Protein AF-A0A498P1X2-F1 (afdb_monomer_lite)

InterPro domains:
  IPR026645 Dermatopontin [PF14704] (210-362)
  IPR026645 Dermatopontin [PTHR15040] (203-363)

Organism: Labeo rohita (NCBI:txid84645)

Sequence (365 aa):
MGQMTKLMNGIDSLKDDERNLNNVEEKLQKNFSELNKEFTCLNAELGVLLSEEERNIEEFVKQTQTWILTAKDKIEAFNIGPKDSVSVVSLQRQKNKYGSVAGRMSNASRRSSSSAAHLKQEAEQAALLARAAALKKKQSIEQEVAKLKAEQEQLEIDTEIGAYFAKLKVFKDYDLLLENESECQSGNADICHKKEQKNPSLVEQHSWHNGYDQPLNFNCAPGQSISSIRSEHHNAFEDRRWELGCKDTFRYGTDCFWSPYVNYFDEMFSFECPPHHVITGMSSHHNDNYEDRRWQFYCCRSKCISGVSGHCNSDCLWTTYVNSFDEYFHWTVPPHSVLVGAESYHDDSTEDRRWKYKYCAQKSC

Radius of gyration: 35.44 Å; chains: 1; bounding box: 54×66×134 Å

Secondary structure (DSSP, 8-state):
-HHHHHHHHHHHHHTT-GGGHHHHHHIIIIIIHHHHHHHHHHHTTT-SS-HHHHHHHHHHHHHHHHHHHHHHHHHHHTT--TT-----------------------------HHHHHHHHHHHHHHHHHHHHHHHHHHHHHHHHHHHHHHHHHHHHHHHHHHHHHHHHHHHHHHHHHHHHHHGGGS----------S-----------SS-TTSPEEEEPPTTEEEEEEEEEEETTTTEEEEEEEEEE--S----EEEPPP---SS--EEEEPPTTEEEEEEEEEEETTTTEEEEEEEEEE-TTBS-SSS---SSEEE---S--TT--EEEEPPTTEEEEEEEEEEETTTTEEEEEEEEEEBPP-

Structure (mmCIF, N/CA/C/O backbone):
data_AF-A0A498P1X2-F1
#
_entry.id   AF-A0A498P1X2-F1
#
loop_
_atom_site.group_PDB
_atom_site.id
_atom_site.type_symbol
_atom_site.label_atom_id
_atom_site.label_alt_id
_atom_site.label_comp_id
_atom_site.label_asym_id
_atom_site.label_entity_id
_atom_site.label_seq_id
_atom_site.pdbx_PDB_ins_code
_atom_site.Cartn_x
_atom_site.Cartn_y
_atom_site.Cartn_z
_atom_site.occupancy
_atom_site.B_iso_or_equiv
_atom_site.auth_seq_id
_atom_site.auth_comp_id
_atom_site.auth_asym_id
_atom_site.auth_atom_id
_atom_site.pdbx_PDB_model_num
ATOM 1 N N . MET A 1 1 ? -27.949 21.446 3.956 1.00 61.53 1 MET A N 1
ATOM 2 C CA . MET A 1 1 ? -27.978 22.492 5.007 1.00 61.53 1 MET A CA 1
ATOM 3 C C . MET A 1 1 ? -29.133 22.417 5.999 1.00 61.53 1 MET A C 1
ATOM 5 O O . MET A 1 1 ? -28.854 22.236 7.173 1.00 61.53 1 MET A O 1
ATOM 9 N N . GLY A 1 2 ? -30.413 22.493 5.608 1.00 75.12 2 GLY A N 1
ATOM 10 C CA . GLY A 1 2 ? -31.517 22.587 6.590 1.00 75.12 2 GLY A CA 1
ATOM 11 C C . GLY A 1 2 ? -31.627 21.444 7.620 1.00 75.12 2 GLY A C 1
ATOM 12 O O . GLY A 1 2 ? -32.116 21.661 8.725 1.00 75.12 2 GLY A O 1
ATOM 13 N N . GLN A 1 3 ? -31.164 20.234 7.292 1.00 74.62 3 GLN A N 1
ATOM 14 C CA . GLN A 1 3 ? -31.063 19.118 8.246 1.00 74.62 3 GLN A CA 1
ATOM 15 C C . GLN A 1 3 ? -29.845 19.249 9.177 1.00 74.62 3 GLN A C 1
ATOM 17 O O . GLN A 1 3 ? -29.961 18.962 10.365 1.00 74.62 3 GLN A O 1
ATOM 22 N N . MET A 1 4 ? -28.719 19.755 8.660 1.00 76.69 4 MET A N 1
ATOM 23 C CA . MET A 1 4 ? -27.484 19.976 9.418 1.00 76.69 4 MET A CA 1
ATOM 24 C C . MET A 1 4 ? -27.698 20.999 10.531 1.00 76.69 4 MET A C 1
ATOM 26 O O . MET A 1 4 ? -27.474 20.707 11.700 1.00 76.69 4 MET A O 1
ATOM 30 N N . THR A 1 5 ? -28.265 22.158 10.194 1.00 80.75 5 THR A N 1
ATOM 31 C CA . THR A 1 5 ? -28.570 23.219 11.164 1.00 80.75 5 THR A CA 1
ATOM 32 C C . THR A 1 5 ? -29.543 22.750 12.252 1.00 80.75 5 THR A C 1
ATOM 34 O O . THR A 1 5 ? -29.404 23.120 13.414 1.00 80.75 5 THR A O 1
ATOM 37 N N . LYS A 1 6 ? -30.511 21.884 11.916 1.00 82.94 6 LYS A N 1
ATOM 38 C CA . LYS A 1 6 ? -31.424 21.288 12.909 1.00 82.94 6 LYS A CA 1
ATOM 39 C C . LYS A 1 6 ? -30.694 20.373 13.893 1.00 82.94 6 LYS A C 1
ATOM 41 O O . LYS A 1 6 ? -31.032 20.381 15.074 1.00 82.94 6 LYS A O 1
ATOM 46 N N . LEU A 1 7 ? -29.715 19.597 13.424 1.00 83.19 7 LEU A N 1
ATOM 47 C CA . LEU A 1 7 ? -28.891 18.756 14.293 1.00 83.19 7 LEU A CA 1
ATOM 48 C C . LEU A 1 7 ? -27.949 19.590 15.166 1.00 83.19 7 LEU A C 1
ATOM 50 O O . LEU A 1 7 ? -27.855 19.288 16.351 1.00 83.19 7 LEU A O 1
ATOM 54 N N . MET A 1 8 ? -27.333 20.649 14.626 1.00 83.31 8 MET A N 1
ATOM 55 C CA . MET A 1 8 ? -26.498 21.582 15.403 1.00 83.31 8 MET A CA 1
ATOM 56 C C . MET A 1 8 ? -27.285 22.171 16.574 1.00 83.31 8 MET A C 1
ATOM 58 O O . MET A 1 8 ? -26.895 22.001 17.723 1.00 83.31 8 MET A O 1
ATOM 62 N N . ASN A 1 9 ? -28.461 22.742 16.293 1.00 85.44 9 ASN A N 1
ATOM 63 C CA . ASN A 1 9 ? -29.325 23.329 17.320 1.00 85.44 9 ASN A CA 1
ATOM 64 C C . ASN A 1 9 ? -29.793 22.288 18.353 1.00 85.44 9 ASN A C 1
ATOM 66 O O . ASN A 1 9 ? -29.916 22.588 19.538 1.00 85.44 9 ASN A O 1
ATOM 70 N N . GLY A 1 10 ? -30.055 21.053 17.911 1.00 85.12 10 GLY A N 1
ATOM 71 C CA . GLY A 1 10 ? -30.421 19.954 18.803 1.00 85.12 10 GLY A CA 1
ATOM 72 C C . GLY A 1 10 ? -29.273 19.531 19.723 1.00 85.12 10 GLY A C 1
ATOM 73 O O . GLY A 1 10 ? -29.505 19.278 20.902 1.00 85.12 10 GLY A O 1
ATOM 74 N N . ILE A 1 11 ? -28.043 19.480 19.211 1.00 86.25 11 ILE A N 1
ATOM 75 C CA . ILE A 1 11 ? -26.840 19.184 20.000 1.00 86.25 11 ILE A CA 1
ATOM 76 C C . ILE A 1 11 ? -26.542 20.328 20.978 1.00 86.25 11 ILE A C 1
ATOM 78 O O . ILE A 1 11 ? -26.276 20.054 22.146 1.00 86.25 11 ILE A O 1
ATOM 82 N N . ASP A 1 12 ? -26.666 21.587 20.552 1.00 86.56 12 ASP A N 1
ATOM 83 C CA . ASP A 1 12 ? -26.483 22.747 21.432 1.00 86.56 12 ASP A CA 1
ATOM 84 C C . ASP A 1 12 ? -27.465 22.759 22.600 1.00 86.56 12 ASP A C 1
ATOM 86 O O . ASP A 1 12 ? -27.040 22.941 23.735 1.00 86.56 12 ASP A O 1
ATOM 90 N N . SER A 1 13 ? -28.740 22.432 22.370 1.00 88.12 13 SER A N 1
ATOM 91 C CA . SER A 1 13 ? -29.722 22.333 23.462 1.00 88.12 13 SER A CA 1
ATOM 92 C C . SER A 1 13 ? -29.418 21.231 24.490 1.00 88.12 13 SER A C 1
ATOM 94 O O . SER A 1 13 ? -29.899 21.280 25.618 1.00 88.12 13 SER A O 1
ATOM 96 N N . LEU A 1 14 ? -28.632 20.215 24.117 1.00 87.25 14 LEU A N 1
ATOM 97 C CA . LEU A 1 14 ? -28.250 19.120 25.013 1.00 87.25 14 LEU A CA 1
ATOM 98 C C . LEU A 1 14 ? -26.988 19.437 25.826 1.00 87.25 14 LEU A C 1
ATOM 100 O O . LEU A 1 14 ? -26.783 18.811 26.866 1.00 87.25 14 LEU A O 1
ATOM 104 N N . LYS A 1 15 ? -26.172 20.403 25.381 1.00 85.50 15 LYS A N 1
ATOM 105 C CA . LYS A 1 15 ? -24.930 20.838 26.049 1.00 85.50 15 LYS A CA 1
ATOM 106 C C . LYS A 1 15 ? -25.176 21.655 27.324 1.00 85.50 15 LYS A C 1
ATOM 108 O O . LYS A 1 15 ? -24.234 21.885 28.081 1.00 85.50 15 LYS A O 1
ATOM 113 N N . ASP A 1 16 ? -26.425 22.032 27.594 1.00 84.19 16 ASP A N 1
ATOM 114 C CA . ASP A 1 16 ? -26.832 22.722 28.824 1.00 84.19 16 ASP A CA 1
ATOM 115 C C . ASP A 1 16 ? -26.787 21.814 30.074 1.00 84.19 16 ASP A C 1
ATOM 117 O O . ASP A 1 16 ? -26.767 22.317 31.198 1.00 84.19 16 ASP A O 1
ATOM 121 N N . ASP A 1 17 ? -26.749 20.483 29.908 1.00 81.12 17 ASP A N 1
ATOM 122 C CA . ASP A 1 17 ? -26.686 19.511 31.012 1.00 81.12 17 ASP A CA 1
ATOM 123 C C . ASP A 1 17 ? -25.621 18.433 30.751 1.00 81.12 17 ASP A C 1
ATOM 125 O O . ASP A 1 17 ? -25.717 17.635 29.816 1.00 81.12 17 ASP A O 1
ATOM 129 N N . GLU A 1 18 ? -24.622 18.370 31.632 1.00 80.75 18 GLU A N 1
ATOM 130 C CA . GLU A 1 18 ? -23.486 17.442 31.555 1.00 80.75 18 GLU A CA 1
ATOM 131 C C . GLU A 1 18 ? -23.915 15.961 31.613 1.00 80.75 18 GLU A C 1
ATOM 133 O O . GLU A 1 18 ? -23.210 15.087 31.113 1.00 80.75 18 GLU A O 1
ATOM 138 N N . ARG A 1 19 ? -25.112 15.648 32.130 1.00 79.88 19 ARG A N 1
ATOM 139 C CA . ARG A 1 19 ? -25.655 14.275 32.149 1.00 79.88 19 ARG A CA 1
ATOM 140 C C . ARG A 1 19 ? -26.055 13.761 30.767 1.00 79.88 19 ARG A C 1
ATOM 142 O O . ARG A 1 19 ? -26.202 12.554 30.585 1.00 79.88 19 ARG A O 1
ATOM 149 N N . ASN A 1 20 ? -26.204 14.650 29.786 1.00 84.56 20 ASN A N 1
ATOM 150 C CA . ASN A 1 20 ? -26.492 14.283 28.402 1.00 84.56 20 ASN A CA 1
ATOM 151 C C . ASN A 1 20 ? -25.235 13.932 27.597 1.00 84.56 20 ASN A C 1
ATOM 153 O O . ASN A 1 20 ? -25.350 13.716 26.392 1.00 84.56 20 ASN A O 1
ATOM 157 N N . LEU A 1 21 ? -24.060 13.840 28.234 1.00 80.88 21 LEU A N 1
ATOM 158 C CA . LEU A 1 21 ? -22.776 13.567 27.585 1.00 80.88 21 LEU A CA 1
ATOM 159 C C . LEU A 1 21 ? -22.847 12.427 26.559 1.00 80.88 21 LEU A C 1
ATOM 161 O O . LEU A 1 21 ? -22.477 12.628 25.408 1.00 80.88 21 LEU A O 1
ATOM 165 N N . ASN A 1 22 ? -23.400 11.272 26.940 1.00 79.38 22 ASN A N 1
ATOM 166 C CA . ASN A 1 22 ? -23.505 10.114 26.045 1.00 79.38 22 ASN A CA 1
ATOM 167 C C . ASN A 1 22 ? -24.408 10.395 24.832 1.00 79.38 22 ASN A C 1
ATOM 169 O O . ASN A 1 22 ? -24.091 9.990 23.719 1.00 79.38 22 ASN A O 1
ATOM 173 N N . ASN A 1 23 ? -25.504 11.135 25.027 1.00 82.25 23 ASN A N 1
ATOM 174 C CA . ASN A 1 23 ? -26.431 11.502 23.952 1.00 82.25 23 ASN A CA 1
ATOM 175 C C . ASN A 1 23 ? -25.818 12.541 23.002 1.00 82.25 23 ASN A C 1
ATOM 177 O O . ASN A 1 23 ? -26.075 12.503 21.798 1.00 82.25 23 ASN A O 1
ATOM 181 N N . VAL A 1 24 ? -25.031 13.481 23.535 1.00 84.44 24 VAL A N 1
ATOM 182 C CA . VAL A 1 24 ? -24.288 14.479 22.752 1.00 84.44 24 VAL A CA 1
ATOM 183 C C . VAL A 1 24 ? -23.180 13.798 21.951 1.00 84.44 24 VAL A C 1
ATOM 185 O O . VAL A 1 24 ? -23.063 14.044 20.752 1.00 84.44 24 VAL A O 1
ATOM 188 N N . GLU A 1 25 ? -22.416 12.906 22.584 1.00 79.12 25 GLU A N 1
ATOM 189 C CA . GLU A 1 25 ? -21.339 12.144 21.950 1.00 79.12 25 GLU A CA 1
ATOM 190 C C . GLU A 1 25 ? -21.884 11.242 20.834 1.00 79.12 25 GLU A C 1
ATOM 192 O O . GLU A 1 25 ? -21.386 11.304 19.712 1.00 79.12 25 GLU A O 1
ATOM 197 N N . GLU A 1 26 ? -22.976 10.510 21.075 1.00 82.81 26 GLU A N 1
ATOM 198 C CA . GLU A 1 26 ? -23.623 9.679 20.054 1.00 82.81 26 GLU A CA 1
ATOM 199 C C . GLU A 1 26 ? -24.163 10.516 18.882 1.00 82.81 26 GLU A C 1
ATOM 201 O O . GLU A 1 26 ? -23.898 10.208 17.716 1.00 82.81 26 GLU A O 1
ATOM 206 N N . LYS A 1 27 ? -24.894 11.606 19.157 1.00 83.69 27 LYS A N 1
ATOM 207 C CA . LYS A 1 27 ? -25.465 12.460 18.100 1.00 83.69 27 LYS A CA 1
ATOM 208 C C . LYS A 1 27 ? -24.391 13.162 17.272 1.00 83.69 27 LYS A C 1
ATOM 210 O O . LYS A 1 27 ? -24.590 13.318 16.066 1.00 83.69 27 LYS A O 1
ATOM 215 N N . LEU A 1 28 ? -23.279 13.567 17.887 1.00 82.00 28 LEU A N 1
ATOM 216 C CA . LEU A 1 28 ? -22.153 14.191 17.193 1.00 82.00 28 LEU A CA 1
ATOM 217 C C . LEU A 1 28 ? -21.355 13.165 16.371 1.00 82.00 28 LEU A C 1
ATOM 219 O O . LEU A 1 28 ? -21.066 13.400 15.198 1.00 82.00 28 LEU A O 1
ATOM 223 N N . GLN A 1 29 ? -21.009 12.018 16.961 1.00 76.50 29 GLN A N 1
ATOM 224 C CA . GLN A 1 29 ? -20.151 11.019 16.314 1.00 76.50 29 GLN A CA 1
ATOM 225 C C . GLN A 1 29 ? -20.864 10.234 15.218 1.00 76.50 29 GLN A C 1
ATOM 227 O O . GLN A 1 29 ? -20.225 9.849 14.241 1.00 76.50 29 GLN A O 1
ATOM 232 N N . LYS A 1 30 ? -22.168 9.992 15.369 1.00 74.69 30 LYS A N 1
ATOM 233 C CA . LYS A 1 30 ? -22.943 9.179 14.433 1.00 74.69 30 LYS A CA 1
ATOM 234 C C . LYS A 1 30 ? -23.725 10.062 13.469 1.00 74.69 30 LYS A C 1
ATOM 236 O O . LYS A 1 30 ? -23.303 10.254 12.335 1.00 74.69 30 LYS A O 1
ATOM 241 N N . ASN A 1 31 ? -24.804 10.682 13.943 1.00 75.88 31 ASN A N 1
ATOM 242 C CA . ASN A 1 31 ? -25.765 11.363 13.071 1.00 75.88 31 ASN A CA 1
ATOM 243 C C . ASN A 1 31 ? -25.176 12.609 12.395 1.00 75.88 31 ASN A C 1
ATOM 245 O O . ASN A 1 31 ? -25.408 12.841 11.212 1.00 75.88 31 ASN A O 1
ATOM 249 N N . PHE A 1 32 ? -24.433 13.426 13.144 1.00 79.69 32 PHE A N 1
ATOM 250 C CA . PHE A 1 32 ? -23.835 14.648 12.611 1.00 79.69 32 PHE A CA 1
ATOM 251 C C . PHE A 1 32 ? -22.659 14.341 11.675 1.00 79.69 32 PHE A C 1
ATOM 253 O O . PHE A 1 32 ? -22.583 14.903 10.588 1.00 79.69 32 PHE A O 1
ATOM 260 N N . SER A 1 33 ? -21.777 13.412 12.060 1.00 73.81 33 SER A N 1
ATOM 261 C CA . SER A 1 33 ? -20.652 12.951 11.231 1.00 73.81 33 SER A CA 1
ATOM 262 C C . SER A 1 33 ? -21.113 12.364 9.895 1.00 73.81 33 SER A C 1
ATOM 264 O O . SER A 1 33 ? -20.557 12.698 8.852 1.00 73.81 33 SER A O 1
ATOM 266 N N . GLU A 1 34 ? -22.150 11.525 9.908 1.00 72.88 34 GLU A N 1
ATOM 267 C CA . GLU A 1 34 ? -22.724 10.909 8.708 1.00 72.88 34 GLU A CA 1
ATOM 268 C C . GLU A 1 34 ? -23.341 11.962 7.780 1.00 72.88 34 GLU A C 1
ATOM 270 O O . GLU A 1 34 ? -22.959 12.056 6.614 1.00 72.88 34 GLU A O 1
ATOM 275 N N . LEU A 1 35 ? -24.172 12.857 8.322 1.00 73.56 35 LEU A N 1
ATOM 276 C CA . LEU A 1 35 ? -24.774 13.935 7.537 1.00 73.56 35 LEU A CA 1
ATOM 277 C C . LEU A 1 35 ? -23.730 14.942 7.017 1.00 73.56 35 LEU A C 1
ATOM 279 O O . LEU A 1 35 ? -23.918 15.544 5.961 1.00 73.56 35 LEU A O 1
ATOM 283 N N . ASN A 1 36 ? -22.623 15.148 7.740 1.00 71.94 36 ASN A N 1
ATOM 284 C CA . ASN A 1 36 ? -21.568 16.078 7.328 1.00 71.94 36 ASN A CA 1
ATOM 285 C C . ASN A 1 36 ? -20.714 15.483 6.213 1.00 71.94 36 ASN A C 1
ATOM 287 O O . ASN A 1 36 ? -20.335 16.189 5.280 1.00 71.94 36 ASN A O 1
ATOM 291 N N . LYS A 1 37 ? -20.483 14.168 6.259 1.00 69.81 37 LYS A N 1
ATOM 292 C CA . LYS A 1 37 ? -19.880 13.423 5.152 1.00 69.81 37 LYS A CA 1
ATOM 293 C C . LYS A 1 37 ? -20.768 13.483 3.917 1.00 69.81 37 LYS A C 1
ATOM 295 O O . LYS A 1 37 ? -20.261 13.774 2.845 1.00 69.81 37 LYS A O 1
ATOM 300 N N . GLU A 1 38 ? -22.079 13.292 4.051 1.00 70.50 38 GLU A N 1
ATOM 301 C CA . GLU A 1 38 ? -23.010 13.438 2.923 1.00 70.50 38 GLU A CA 1
ATOM 302 C C . GLU A 1 38 ? -23.000 14.859 2.340 1.00 70.50 38 GLU A C 1
ATOM 304 O O . GLU A 1 38 ? -22.941 15.032 1.124 1.00 70.50 38 GLU A O 1
ATOM 309 N N . PHE A 1 39 ? -23.009 15.884 3.197 1.00 70.25 39 PHE A N 1
ATOM 310 C CA . PHE A 1 39 ? -22.996 17.285 2.774 1.00 70.25 39 PHE A CA 1
ATOM 311 C C . PHE A 1 39 ? -21.701 17.672 2.047 1.00 70.25 39 PHE A C 1
ATOM 313 O O . PHE A 1 39 ? -21.756 18.227 0.952 1.00 70.25 39 PHE A O 1
ATOM 320 N N . THR A 1 40 ? -20.541 17.335 2.612 1.00 62.84 40 THR A N 1
ATOM 321 C CA . THR A 1 40 ? -19.230 17.568 1.975 1.00 62.84 40 THR A CA 1
ATOM 322 C C . THR A 1 40 ? -19.076 16.758 0.681 1.00 62.84 40 THR A C 1
ATOM 324 O O . THR A 1 40 ? -18.583 17.286 -0.314 1.00 62.84 40 THR A O 1
ATOM 327 N N . CYS A 1 41 ? -19.591 15.522 0.642 1.00 60.28 41 CYS A N 1
ATOM 328 C CA . CYS A 1 41 ? -19.610 14.662 -0.549 1.00 60.28 41 CYS A CA 1
ATOM 329 C C . CYS A 1 41 ? -20.463 15.264 -1.687 1.00 60.28 41 CYS A C 1
ATOM 331 O O . CYS A 1 41 ? -20.052 15.218 -2.844 1.00 60.28 41 CYS A O 1
ATOM 333 N N . LEU A 1 42 ? -21.616 15.874 -1.380 1.00 61.28 42 LEU A N 1
ATOM 334 C CA . LEU A 1 42 ? -22.475 16.547 -2.369 1.00 61.28 42 LEU A CA 1
ATOM 335 C C . LEU A 1 42 ? -21.896 17.882 -2.862 1.00 61.28 42 LEU A C 1
ATOM 337 O O . LEU A 1 42 ? -22.053 18.234 -4.029 1.00 61.28 42 LEU A O 1
ATOM 341 N N . ASN A 1 43 ? -21.220 18.632 -1.993 1.00 60.06 43 ASN A N 1
ATOM 342 C CA . ASN A 1 43 ? -20.695 19.954 -2.343 1.00 60.06 43 ASN A CA 1
ATOM 343 C C . ASN A 1 43 ? -19.352 19.918 -3.076 1.00 60.06 43 ASN A C 1
ATOM 345 O O . ASN A 1 43 ? -19.018 20.886 -3.763 1.00 60.06 43 ASN A O 1
ATOM 349 N N . ALA A 1 44 ? -18.615 18.806 -2.991 1.00 61.59 44 ALA A N 1
ATOM 350 C CA . ALA A 1 44 ? -17.384 18.584 -3.749 1.00 61.59 44 ALA A CA 1
ATOM 351 C C . ALA A 1 44 ? -17.585 18.710 -5.278 1.00 61.59 44 ALA A C 1
ATOM 353 O O . ALA A 1 44 ? -16.632 18.968 -6.008 1.00 61.59 44 ALA A O 1
ATOM 354 N N . GLU A 1 45 ? -18.827 18.592 -5.763 1.00 52.62 45 GLU A N 1
ATOM 355 C CA . GLU A 1 45 ? -19.205 18.743 -7.174 1.00 52.62 45 GLU A CA 1
ATOM 356 C C . GLU A 1 45 ? -19.420 20.217 -7.606 1.00 52.62 45 GLU A C 1
ATOM 358 O O . GLU A 1 45 ? -19.438 20.508 -8.801 1.00 52.62 45 GLU A O 1
ATOM 363 N N . LEU A 1 46 ? -19.543 21.170 -6.665 1.00 58.78 46 LEU A N 1
ATOM 364 C CA . LEU A 1 46 ? -19.875 22.586 -6.936 1.00 58.78 46 LEU A CA 1
ATOM 365 C C . LEU A 1 46 ? -18.696 23.573 -6.820 1.00 58.78 46 LEU A C 1
ATOM 367 O O . LEU A 1 46 ? -18.847 24.737 -7.190 1.00 58.78 46 LEU A O 1
ATOM 371 N N . GLY A 1 47 ? -17.532 23.124 -6.345 1.00 52.09 47 GLY A N 1
ATOM 372 C CA . GLY A 1 47 ? -16.200 23.718 -6.545 1.00 52.09 47 GLY A CA 1
ATOM 373 C C . GLY A 1 47 ? -15.890 25.161 -6.098 1.00 52.09 47 GLY A C 1
ATOM 374 O O . GLY A 1 47 ? -14.710 25.467 -5.973 1.00 52.09 47 GLY A O 1
ATOM 375 N N . VAL A 1 48 ? -16.848 26.077 -5.887 1.00 49.31 48 VAL A N 1
ATOM 376 C CA . VAL A 1 48 ? -16.519 27.519 -5.737 1.00 49.31 48 VAL A CA 1
ATOM 377 C C . VAL A 1 48 ? -17.356 28.294 -4.701 1.00 49.31 48 VAL A C 1
ATOM 379 O O . VAL A 1 48 ? -16.961 29.395 -4.335 1.00 49.31 48 VAL A O 1
ATOM 382 N N . LEU A 1 49 ? -18.467 27.779 -4.158 1.00 48.41 49 LEU A N 1
ATOM 383 C CA . LEU A 1 49 ? -19.409 28.636 -3.400 1.00 48.41 49 LEU A CA 1
ATOM 384 C C . LEU A 1 49 ? -19.566 28.394 -1.885 1.00 48.41 49 LEU A C 1
ATOM 386 O O . LEU A 1 49 ? -20.435 29.027 -1.297 1.00 48.41 49 LEU A O 1
ATOM 390 N N . LEU A 1 50 ? -18.767 27.548 -1.218 1.00 51.03 50 LEU A N 1
ATOM 391 C CA . LEU A 1 50 ? -19.093 27.123 0.165 1.00 51.03 50 LEU A CA 1
ATOM 392 C C . LEU A 1 50 ? -17.972 27.213 1.220 1.00 51.03 50 LEU A C 1
ATOM 394 O O . LEU A 1 50 ? -18.060 26.577 2.266 1.00 51.03 50 LEU A O 1
ATOM 398 N N . SER A 1 51 ? -16.964 28.072 1.034 1.00 59.72 51 SER A N 1
ATOM 399 C CA . SER A 1 51 ? -15.857 28.203 2.004 1.00 59.72 51 SER A CA 1
ATOM 400 C C . SER A 1 51 ? -16.239 28.816 3.362 1.00 59.72 51 SER A C 1
ATOM 402 O O . SER A 1 51 ? -15.485 28.689 4.323 1.00 59.72 51 SER A O 1
ATOM 404 N N . GLU A 1 52 ? -17.364 29.531 3.460 1.00 60.94 52 GLU A N 1
ATOM 405 C CA . GLU A 1 52 ? -17.817 30.139 4.725 1.00 60.94 52 GLU A CA 1
ATOM 406 C C . GLU A 1 52 ? -18.682 29.185 5.563 1.00 60.94 52 GLU A C 1
ATOM 408 O O . GLU A 1 52 ? -18.594 29.191 6.791 1.00 60.94 52 GLU A O 1
ATOM 413 N N . GLU A 1 53 ? -19.477 28.326 4.919 1.00 61.12 53 GLU A N 1
ATOM 414 C CA . GLU A 1 53 ? -20.361 27.379 5.610 1.00 61.12 53 GLU A CA 1
ATOM 415 C C . GLU A 1 53 ? -19.581 26.200 6.210 1.00 61.12 53 GLU A C 1
ATOM 417 O O . GLU A 1 53 ? -19.867 25.784 7.334 1.00 61.12 53 GLU A O 1
ATOM 422 N N . GLU A 1 54 ? -18.546 25.714 5.517 1.00 62.25 54 GLU A N 1
ATOM 423 C CA . GLU A 1 54 ? -17.661 24.650 6.012 1.00 62.25 54 GLU A CA 1
ATOM 424 C C . GLU A 1 54 ? -16.878 25.094 7.257 1.00 62.25 54 GLU A C 1
ATOM 426 O O . GLU A 1 54 ? -16.820 24.359 8.244 1.00 62.25 54 GLU A O 1
ATOM 431 N N . ARG A 1 55 ? -16.389 26.344 7.281 1.00 61.69 55 ARG A N 1
ATOM 432 C CA . ARG A 1 55 ? -15.707 26.927 8.454 1.00 61.69 55 ARG A CA 1
ATOM 433 C C . ARG A 1 55 ? -16.607 26.994 9.687 1.00 61.69 55 ARG A C 1
ATOM 435 O O . ARG A 1 55 ? -16.136 26.787 10.802 1.00 61.69 55 ARG A O 1
ATOM 442 N N . ASN A 1 56 ? -17.896 27.277 9.502 1.00 71.69 56 ASN A N 1
ATOM 443 C CA . ASN A 1 56 ? -18.863 27.344 10.600 1.00 71.69 56 ASN A CA 1
ATOM 444 C C . ASN A 1 56 ? -19.138 25.948 11.197 1.00 71.69 56 ASN A C 1
ATOM 446 O O . ASN A 1 56 ? -19.278 25.789 12.409 1.00 71.69 56 ASN A O 1
ATOM 450 N N . ILE A 1 57 ? -19.147 24.914 10.351 1.00 74.62 57 ILE A N 1
ATOM 451 C CA . ILE A 1 57 ? -19.312 23.520 10.778 1.00 74.62 57 ILE A CA 1
ATOM 452 C C . ILE A 1 57 ? -18.068 23.017 11.522 1.00 74.62 57 ILE A C 1
ATOM 454 O O . ILE A 1 57 ? -18.203 22.414 12.588 1.00 74.62 57 ILE A O 1
ATOM 458 N N . GLU A 1 58 ? -16.867 23.277 11.001 1.00 73.44 58 GLU A N 1
ATOM 459 C CA . GLU A 1 58 ? -15.608 22.903 11.662 1.00 73.44 58 GLU A CA 1
ATOM 460 C C . GLU A 1 58 ? -15.486 23.535 13.052 1.00 73.44 58 GLU A C 1
ATOM 462 O O . GLU A 1 58 ? -15.162 22.853 14.030 1.00 73.44 58 GLU A O 1
ATOM 467 N N . GLU A 1 59 ? -15.816 24.822 13.160 1.00 79.38 59 GLU A N 1
ATOM 468 C CA . GLU A 1 59 ? -15.784 25.549 14.427 1.00 79.38 59 GLU A CA 1
ATOM 469 C C . GLU A 1 59 ? -16.800 24.981 15.431 1.00 79.38 59 GLU A C 1
ATOM 471 O O . GLU A 1 59 ? -16.469 24.749 16.596 1.00 79.38 59 GLU A O 1
ATOM 476 N N . PHE A 1 60 ? -18.013 24.649 14.981 1.00 84.00 60 PHE A N 1
ATOM 477 C CA . PHE A 1 60 ? -19.024 24.006 15.820 1.00 84.00 60 PHE A CA 1
ATOM 478 C C . PHE A 1 60 ? -18.583 22.632 16.352 1.00 84.00 60 PHE A C 1
ATOM 480 O O . PHE A 1 60 ? -18.769 22.322 17.538 1.00 84.00 60 PHE A O 1
ATOM 487 N N . VAL A 1 61 ? -17.983 21.799 15.494 1.00 81.88 61 VAL A N 1
ATOM 488 C CA . VAL A 1 61 ? -17.462 20.478 15.886 1.00 81.88 61 VAL A CA 1
ATOM 489 C C . VAL A 1 61 ? -16.386 20.640 16.950 1.00 81.88 61 VAL A C 1
ATOM 491 O O . VAL A 1 61 ? -16.447 19.984 17.993 1.00 81.88 61 VAL A O 1
ATOM 494 N N . LYS A 1 62 ? -15.448 21.563 16.731 1.00 82.75 62 LYS A N 1
ATOM 495 C CA . LYS A 1 62 ? -14.350 21.847 17.655 1.00 82.75 62 LYS A CA 1
ATOM 496 C C . LYS A 1 62 ? -14.848 22.325 19.020 1.00 82.75 62 LYS A C 1
ATOM 498 O O . LYS A 1 62 ? -14.396 21.829 20.057 1.00 82.75 62 LYS A O 1
ATOM 503 N N . GLN A 1 63 ? -15.815 23.241 19.044 1.00 85.81 63 GLN A N 1
ATOM 504 C CA . GLN A 1 63 ? -16.424 23.724 20.287 1.00 85.81 63 GLN A CA 1
ATOM 505 C C . GLN A 1 63 ? -17.139 22.602 21.044 1.00 85.81 63 GLN A C 1
ATOM 507 O O . GLN A 1 63 ? -17.024 22.491 22.266 1.00 85.81 63 GLN A O 1
ATOM 512 N N . THR A 1 64 ? -17.845 21.727 20.329 1.00 83.56 64 THR A N 1
ATOM 513 C CA . THR A 1 64 ? -18.573 20.617 20.951 1.00 83.56 64 THR A CA 1
ATOM 514 C C . THR A 1 64 ? -17.630 19.538 21.484 1.00 83.56 64 THR A C 1
ATOM 516 O O . THR A 1 64 ? -17.827 19.059 22.597 1.00 83.56 64 THR A O 1
ATOM 519 N N . GLN A 1 65 ? -16.559 19.204 20.761 1.00 84.50 65 GLN A N 1
ATOM 520 C CA . GLN A 1 65 ? -15.521 18.287 21.248 1.00 84.50 65 GLN A CA 1
ATOM 521 C C . GLN A 1 65 ? -14.834 18.821 22.510 1.00 84.50 65 GLN A C 1
ATOM 523 O O . GLN A 1 65 ? -14.628 18.076 23.466 1.00 84.50 65 GLN A O 1
ATOM 528 N N . THR A 1 66 ? -14.550 20.123 22.547 1.00 86.50 66 THR A N 1
ATOM 529 C CA . THR A 1 66 ? -13.971 20.784 23.726 1.00 86.50 66 THR A CA 1
ATOM 530 C C . THR A 1 66 ? -14.905 20.683 24.937 1.00 86.50 66 THR A C 1
ATOM 532 O O . THR A 1 66 ? -14.460 20.386 26.048 1.00 86.50 66 THR A O 1
ATOM 535 N N . TRP A 1 67 ? -16.214 20.864 24.727 1.00 89.50 67 TRP A N 1
ATOM 536 C CA . TRP A 1 67 ? -17.218 20.677 25.776 1.00 89.50 67 TRP A CA 1
ATOM 537 C C . TRP A 1 67 ? -17.270 19.224 26.274 1.00 89.50 67 TRP A C 1
ATOM 539 O O . TRP A 1 67 ? -17.272 19.016 27.483 1.00 89.50 67 TRP A O 1
ATOM 549 N N . ILE A 1 68 ? -17.235 18.227 25.378 1.00 84.00 68 ILE A N 1
ATOM 550 C CA . ILE A 1 68 ? -17.231 16.794 25.742 1.00 84.00 68 ILE A CA 1
ATOM 551 C C . ILE A 1 68 ? -16.042 16.466 26.653 1.00 84.00 68 ILE A C 1
ATOM 553 O O . ILE A 1 68 ? -16.225 15.810 27.675 1.00 84.00 68 ILE A O 1
ATOM 557 N N . LEU A 1 69 ? -14.839 16.934 26.306 1.00 83.19 69 LEU A N 1
ATOM 558 C CA . LEU A 1 69 ? -13.635 16.720 27.117 1.00 83.19 69 LEU A CA 1
ATOM 559 C C . LEU A 1 69 ? -13.772 17.365 28.501 1.00 83.19 69 LEU A C 1
ATOM 561 O O . LEU A 1 69 ? -13.560 16.715 29.518 1.00 83.19 69 LEU A O 1
ATOM 565 N N . THR A 1 70 ? -14.236 18.613 28.541 1.00 83.50 70 THR A N 1
ATOM 566 C CA . THR A 1 70 ? -14.428 19.348 29.799 1.00 83.50 70 THR A CA 1
ATOM 567 C C . THR A 1 70 ? -15.499 18.699 30.690 1.00 83.50 70 THR A C 1
ATOM 569 O O . THR A 1 70 ? -15.358 18.664 31.910 1.00 83.50 70 THR A O 1
ATOM 572 N N . ALA A 1 71 ? -16.579 18.178 30.103 1.00 82.12 71 ALA A N 1
ATOM 573 C CA . ALA A 1 71 ? -17.634 17.476 30.830 1.00 82.12 71 ALA A CA 1
ATOM 574 C C . ALA A 1 71 ? -17.150 16.122 31.379 1.00 82.12 71 ALA A C 1
ATOM 576 O O . ALA A 1 71 ? -17.478 15.779 32.514 1.00 82.12 71 ALA A O 1
ATOM 577 N N . LYS A 1 72 ? -16.328 15.382 30.617 1.00 80.81 72 LYS A N 1
ATOM 578 C CA . LYS A 1 72 ? -15.675 14.145 31.082 1.00 80.81 72 LYS A CA 1
ATOM 579 C C . LYS A 1 72 ? -14.792 14.410 32.305 1.00 80.81 72 LYS A C 1
ATOM 581 O O . LYS A 1 72 ? -14.983 13.755 33.327 1.00 80.81 72 LYS A O 1
ATOM 586 N N . ASP A 1 73 ? -13.950 15.442 32.254 1.00 78.88 73 ASP A N 1
ATOM 587 C CA . ASP A 1 73 ? -13.078 15.831 33.373 1.00 78.88 73 ASP A CA 1
ATOM 588 C C . ASP A 1 73 ? -13.869 16.220 34.634 1.00 78.88 73 ASP A C 1
ATOM 590 O O . ASP A 1 73 ? -13.501 15.861 35.754 1.00 78.88 73 ASP A O 1
ATOM 594 N N . LYS A 1 74 ? -14.995 16.932 34.481 1.00 77.56 74 LYS A N 1
ATOM 595 C CA . LYS A 1 74 ? -15.858 17.305 35.615 1.00 77.56 74 LYS A CA 1
ATOM 596 C C . LYS A 1 74 ? -16.562 16.106 36.247 1.00 77.56 74 LYS A C 1
ATOM 598 O O . LYS A 1 74 ? -16.694 16.059 37.471 1.00 77.56 74 LYS A O 1
ATOM 603 N N . ILE A 1 75 ? -16.996 15.139 35.438 1.00 71.44 75 ILE A N 1
ATOM 604 C CA . ILE A 1 75 ? -17.599 13.892 35.926 1.00 71.44 75 ILE A CA 1
ATOM 605 C C . ILE A 1 75 ? -16.549 13.041 36.660 1.00 71.44 75 ILE A C 1
ATOM 607 O O . ILE A 1 75 ? -16.853 12.474 37.710 1.00 71.44 75 ILE A O 1
ATOM 611 N N . GLU A 1 76 ? -15.306 12.991 36.171 1.00 66.06 76 GLU A N 1
ATOM 612 C CA . GLU A 1 76 ? -14.203 12.290 36.845 1.00 66.06 76 GLU A CA 1
ATOM 613 C C . GLU A 1 76 ? -13.772 12.974 38.153 1.00 66.06 76 GLU A C 1
ATOM 615 O O . GLU A 1 76 ? -13.549 12.294 39.158 1.00 66.06 76 GLU A O 1
ATOM 620 N N . ALA A 1 77 ? -13.753 14.310 38.201 1.00 59.88 77 ALA A N 1
ATOM 621 C CA . ALA A 1 77 ? -13.437 15.069 39.414 1.00 59.88 77 ALA A CA 1
ATOM 622 C C . ALA A 1 77 ? -14.447 14.845 40.560 1.00 59.88 77 ALA A C 1
ATOM 624 O O . ALA A 1 77 ? -14.082 14.931 41.734 1.00 59.88 77 ALA A O 1
ATOM 625 N N . PHE A 1 78 ? -15.702 14.506 40.245 1.00 55.72 78 PHE A N 1
ATOM 626 C CA . PHE A 1 78 ? -16.730 14.169 41.238 1.00 55.72 78 PHE A CA 1
ATOM 627 C C . PHE A 1 78 ? -16.578 12.759 41.848 1.00 55.72 78 PHE A C 1
ATOM 629 O O . PHE A 1 78 ? -17.238 12.464 42.846 1.00 55.72 78 PHE A O 1
ATOM 636 N N . ASN A 1 79 ? -15.697 11.903 41.308 1.00 54.09 79 ASN A N 1
ATOM 637 C CA . ASN A 1 79 ? -15.483 10.521 41.767 1.00 54.09 79 ASN A CA 1
ATOM 638 C C . ASN A 1 79 ? -14.286 10.331 42.727 1.00 54.09 79 ASN A C 1
ATOM 640 O O . ASN A 1 79 ? -13.959 9.195 43.080 1.00 54.09 79 ASN A O 1
ATOM 644 N N . ILE A 1 80 ? -13.654 11.405 43.216 1.00 48.97 80 ILE A N 1
ATOM 645 C CA . ILE A 1 80 ? -12.577 11.313 44.218 1.00 48.97 80 ILE A CA 1
ATOM 646 C C . ILE A 1 80 ? -13.175 11.288 45.637 1.00 48.97 80 ILE A C 1
ATOM 648 O O . ILE A 1 80 ? -13.574 12.311 46.193 1.00 48.97 80 ILE A O 1
ATOM 652 N N . GLY A 1 81 ? -13.229 10.099 46.246 1.00 49.53 81 GLY A N 1
ATOM 653 C CA . GLY A 1 81 ? -13.574 9.907 47.661 1.00 49.53 81 GLY A CA 1
ATOM 654 C C . GLY A 1 81 ? -12.400 10.214 48.615 1.00 49.53 81 GLY A C 1
ATOM 655 O O . GLY A 1 81 ? -11.237 10.105 48.226 1.00 49.53 81 GLY A O 1
ATOM 656 N N . PRO A 1 82 ? -12.652 10.556 49.895 1.00 49.00 82 PRO A N 1
ATOM 657 C CA . PRO A 1 82 ? -11.648 11.110 50.809 1.00 49.00 82 PRO A CA 1
ATOM 658 C C . PRO A 1 82 ? -10.761 10.030 51.456 1.00 49.00 82 PRO A C 1
ATOM 660 O O . PRO A 1 82 ? -10.785 9.853 52.676 1.00 49.00 82 PRO A O 1
ATOM 663 N N . LYS A 1 83 ? -9.986 9.275 50.667 1.00 48.56 83 LYS A N 1
ATOM 664 C CA . LYS A 1 83 ? -9.029 8.293 51.219 1.00 48.56 83 LYS A CA 1
ATOM 665 C C . LYS A 1 83 ? -7.576 8.409 50.774 1.00 48.56 83 LYS A C 1
ATOM 667 O O . LYS A 1 83 ? -6.743 7.782 51.417 1.00 48.56 83 LYS A O 1
ATOM 672 N N . ASP A 1 84 ? -7.237 9.305 49.853 1.00 50.97 84 ASP A N 1
ATOM 673 C CA . ASP A 1 84 ? -5.859 9.390 49.344 1.00 50.97 84 ASP A CA 1
ATOM 674 C C . ASP A 1 84 ? -5.098 10.638 49.813 1.00 50.97 84 ASP A C 1
ATOM 676 O O . ASP A 1 84 ? -4.308 11.236 49.090 1.00 50.97 84 ASP A O 1
ATOM 680 N N . SER A 1 85 ? -5.280 11.018 51.081 1.00 44.28 85 SER A N 1
ATOM 681 C CA . SER A 1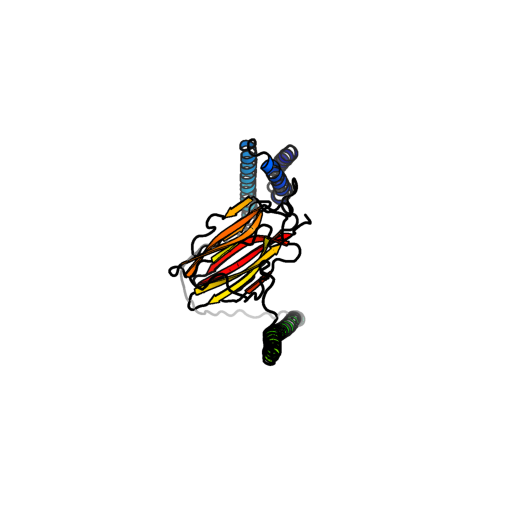 85 ? -4.346 11.926 51.759 1.00 44.28 85 SER A CA 1
ATOM 682 C C . SER A 1 85 ? -3.252 11.122 52.457 1.00 44.28 85 SER A C 1
ATOM 684 O O . SER A 1 85 ? -3.308 10.870 53.659 1.00 44.28 85 SER A O 1
ATOM 686 N N . VAL A 1 86 ? -2.237 10.715 51.696 1.00 39.94 86 VAL A N 1
ATOM 687 C CA . VAL A 1 86 ? -0.950 10.298 52.263 1.00 39.94 86 VAL A CA 1
ATOM 688 C C . VAL A 1 86 ? -0.209 11.562 52.693 1.00 39.94 86 VAL A C 1
ATOM 690 O O . VAL A 1 86 ? 0.371 12.262 51.867 1.00 39.94 86 VAL A O 1
ATOM 693 N N . SER A 1 87 ? -0.215 11.868 53.990 1.00 41.94 87 SER A N 1
ATOM 694 C CA . SER A 1 87 ? 0.723 12.826 54.574 1.00 41.94 87 SER A CA 1
ATOM 695 C C . SER A 1 87 ? 1.910 12.091 55.194 1.00 41.94 87 SER A C 1
ATOM 697 O O . SER A 1 87 ? 1.801 11.268 56.102 1.00 41.94 87 SER A O 1
ATOM 699 N N . VAL A 1 88 ? 3.071 12.408 54.637 1.00 39.16 88 VAL A N 1
ATOM 700 C CA . VAL A 1 88 ? 4.406 12.030 55.086 1.00 39.16 88 VAL A CA 1
ATOM 701 C C . VAL A 1 88 ? 4.652 12.554 56.503 1.00 39.16 88 VAL A C 1
ATOM 703 O O . VAL A 1 88 ? 4.621 13.762 56.725 1.00 39.16 88 VAL A O 1
ATOM 706 N N . VAL A 1 89 ? 4.998 11.666 57.440 1.00 37.75 89 VAL A N 1
ATOM 707 C CA . VAL A 1 89 ? 5.810 12.027 58.613 1.00 37.75 89 VAL A CA 1
ATOM 708 C C . VAL A 1 89 ? 6.946 11.021 58.748 1.00 37.75 89 VAL A C 1
ATOM 710 O O . VAL A 1 89 ? 6.759 9.843 59.052 1.00 37.75 89 VAL A O 1
ATOM 713 N N . SER A 1 90 ? 8.142 11.524 58.479 1.00 35.84 90 SER A N 1
ATOM 714 C CA . SER A 1 90 ? 9.420 10.847 58.626 1.00 35.84 90 SER A CA 1
ATOM 715 C C . SER A 1 90 ? 9.823 10.697 60.100 1.00 35.84 90 SER A C 1
ATOM 717 O O . SER A 1 90 ? 9.603 11.601 60.897 1.00 35.84 90 SER A O 1
ATOM 719 N N . LEU A 1 91 ? 10.547 9.602 60.379 1.00 37.75 91 LEU A N 1
ATOM 720 C CA . LEU A 1 91 ? 11.553 9.430 61.444 1.00 37.75 91 LEU A CA 1
ATOM 721 C C . LEU A 1 91 ? 11.057 9.426 62.907 1.00 37.75 91 LEU A C 1
ATOM 723 O O . LEU A 1 91 ? 10.828 10.465 63.501 1.00 37.75 91 LEU A O 1
ATOM 727 N N . GLN A 1 92 ? 11.088 8.271 63.580 1.00 33.84 92 GLN A N 1
ATOM 728 C CA . GLN A 1 92 ? 12.284 7.797 64.296 1.00 33.84 92 GLN A CA 1
ATOM 729 C C . GLN A 1 92 ? 12.004 6.515 65.091 1.00 33.84 92 GLN A C 1
ATOM 731 O O . GLN A 1 92 ? 11.012 6.339 65.789 1.00 33.84 92 GLN A O 1
ATOM 736 N N . ARG A 1 93 ? 12.965 5.607 64.967 1.00 39.00 93 ARG A N 1
ATOM 737 C CA . ARG A 1 93 ? 13.068 4.303 65.611 1.00 39.00 93 ARG A CA 1
ATOM 738 C C . ARG A 1 93 ? 13.361 4.507 67.104 1.00 39.00 93 ARG A C 1
ATOM 740 O O . ARG A 1 93 ? 14.444 4.979 67.438 1.00 39.00 93 ARG A O 1
ATOM 747 N N . GLN A 1 94 ? 12.478 4.069 67.999 1.00 37.19 94 GLN A N 1
ATOM 748 C CA . GLN A 1 94 ? 12.861 3.770 69.381 1.00 37.19 94 GLN A CA 1
ATOM 749 C C . GLN A 1 94 ? 12.460 2.341 69.745 1.00 37.19 94 GLN A C 1
ATOM 751 O O . GLN A 1 94 ? 11.293 1.963 69.766 1.00 37.19 94 GLN A O 1
ATOM 756 N N . LYS A 1 95 ? 13.495 1.534 69.999 1.00 41.22 95 LYS A N 1
ATOM 757 C CA . LYS A 1 95 ? 13.411 0.245 70.682 1.00 41.22 95 LYS A CA 1
ATOM 758 C C . LYS A 1 95 ? 12.840 0.488 72.076 1.00 41.22 95 LYS A C 1
ATOM 760 O O . LYS A 1 95 ? 13.383 1.332 72.779 1.00 41.22 95 LYS A O 1
ATOM 765 N N . ASN A 1 96 ? 11.891 -0.331 72.523 1.00 33.28 96 ASN A N 1
ATOM 766 C CA . ASN A 1 96 ? 11.851 -0.691 73.934 1.00 33.28 96 ASN A CA 1
ATOM 767 C C . ASN A 1 96 ? 11.385 -2.130 74.165 1.00 33.28 96 ASN A C 1
ATOM 769 O O . ASN A 1 96 ? 10.489 -2.651 73.507 1.00 33.28 96 ASN A O 1
ATOM 773 N N . LYS A 1 97 ? 12.135 -2.759 75.072 1.00 34.28 97 LYS A N 1
ATOM 774 C CA . LYS A 1 97 ? 12.096 -4.145 75.529 1.00 34.28 97 LYS A CA 1
ATOM 775 C C . LYS A 1 97 ? 10.864 -4.425 76.393 1.00 34.28 97 LYS A C 1
ATOM 777 O O . LYS A 1 97 ? 10.396 -3.555 77.114 1.00 34.28 97 LYS A O 1
ATOM 782 N N . TYR A 1 98 ? 10.467 -5.696 76.355 1.00 34.03 98 TYR A N 1
ATOM 783 C CA . TYR A 1 98 ? 9.822 -6.495 77.402 1.00 34.03 98 TYR A CA 1
ATOM 784 C C . TYR A 1 98 ? 9.655 -5.850 78.791 1.00 34.03 98 TYR A C 1
ATOM 786 O O . TYR A 1 98 ? 10.631 -5.458 79.427 1.00 34.03 98 TYR A O 1
ATOM 794 N N . GLY A 1 99 ? 8.429 -5.945 79.311 1.00 33.56 99 GLY A N 1
ATOM 795 C CA . GLY A 1 99 ? 8.093 -5.815 80.728 1.00 33.56 99 GLY A CA 1
ATOM 796 C C . GLY A 1 99 ? 6.777 -6.537 81.021 1.00 33.56 99 GLY A C 1
ATOM 797 O O . GLY A 1 99 ? 5.717 -6.119 80.574 1.00 33.56 99 GLY A O 1
ATOM 798 N N . SER A 1 100 ? 6.872 -7.663 81.721 1.00 39.75 100 SER A N 1
ATOM 799 C CA . SER A 1 100 ? 5.784 -8.532 82.179 1.00 39.75 100 SER A CA 1
ATOM 800 C C . SER A 1 100 ? 4.884 -7.877 83.228 1.00 39.75 100 SER A C 1
ATOM 802 O O . SER A 1 100 ? 5.436 -7.315 84.167 1.00 39.75 100 SER A O 1
ATOM 804 N N . VAL A 1 101 ? 3.567 -8.122 83.200 1.00 38.00 101 VAL A N 1
ATOM 805 C CA . VAL A 1 101 ? 2.764 -8.368 84.418 1.00 38.00 101 VAL A CA 1
ATOM 806 C C . VAL A 1 101 ? 1.612 -9.323 84.084 1.00 38.00 101 VAL A C 1
ATOM 808 O O . VAL A 1 101 ? 0.887 -9.138 83.110 1.00 38.00 101 VAL A O 1
ATOM 811 N N . ALA A 1 102 ? 1.475 -10.359 84.908 1.00 39.00 102 ALA A N 1
ATOM 812 C CA . ALA A 1 102 ? 0.412 -11.350 84.882 1.00 39.00 102 ALA A CA 1
ATOM 813 C C . ALA A 1 102 ? -0.903 -10.812 85.476 1.00 39.00 102 ALA A C 1
ATOM 815 O O . ALA A 1 102 ? -0.900 -10.138 86.503 1.00 39.00 102 ALA A O 1
ATOM 816 N N . GLY A 1 103 ? -2.030 -11.211 84.884 1.00 33.84 103 GLY A N 1
ATOM 817 C CA . GLY A 1 103 ? -3.375 -11.063 85.438 1.00 33.84 103 GLY A CA 1
ATOM 818 C C . GLY A 1 103 ? -4.183 -12.336 85.185 1.00 33.84 103 GLY A C 1
ATOM 819 O O . GLY A 1 103 ? -4.194 -12.863 84.078 1.00 33.84 103 GLY A O 1
ATOM 820 N N . ARG A 1 104 ? -4.772 -12.865 86.257 1.00 38.81 104 ARG A N 1
ATOM 821 C CA . ARG A 1 104 ? -5.370 -14.199 86.414 1.00 38.81 104 ARG A CA 1
ATOM 822 C C . ARG A 1 104 ? -6.618 -14.472 85.560 1.00 38.81 104 ARG A C 1
ATOM 824 O O . ARG A 1 104 ? -7.324 -13.578 85.119 1.00 38.81 104 ARG A O 1
ATOM 831 N N . MET A 1 105 ? -6.863 -15.775 85.429 1.00 45.66 105 MET A N 1
ATOM 832 C CA . MET A 1 105 ? -7.875 -16.497 84.657 1.00 45.66 105 MET A CA 1
ATOM 833 C C . MET A 1 105 ? -9.338 -16.088 84.884 1.00 45.66 105 MET A C 1
ATOM 835 O O . MET A 1 105 ? -9.749 -15.763 85.995 1.00 45.66 105 MET A O 1
ATOM 839 N N . SER A 1 106 ? -10.163 -16.323 83.860 1.00 37.09 106 SER A N 1
ATOM 840 C CA . SER A 1 106 ? -11.543 -16.800 84.012 1.00 37.09 106 SER A CA 1
ATOM 841 C C . SER A 1 106 ? -11.896 -17.726 82.848 1.00 37.09 106 SER A C 1
ATOM 843 O O . SER A 1 106 ? -11.900 -17.321 81.689 1.00 37.09 106 SER A O 1
ATOM 845 N N . ASN A 1 107 ? -12.170 -18.988 83.180 1.00 51.06 107 ASN A N 1
ATOM 846 C CA . ASN A 1 107 ? -12.814 -19.975 82.319 1.00 51.06 107 ASN A CA 1
ATOM 847 C C . ASN A 1 107 ? -14.165 -19.431 81.833 1.00 51.06 107 ASN A C 1
ATOM 849 O O . ASN A 1 107 ? -15.059 -19.230 82.652 1.00 51.06 107 ASN A O 1
ATOM 853 N N . ALA A 1 108 ? -14.350 -19.283 80.523 1.00 38.91 108 ALA A N 1
ATOM 854 C CA . ALA A 1 108 ? -15.677 -19.135 79.940 1.00 38.91 108 ALA A CA 1
ATOM 855 C C . ALA A 1 108 ? -15.747 -19.800 78.555 1.00 38.91 108 ALA A C 1
ATOM 857 O O . ALA A 1 108 ? -15.064 -19.420 77.610 1.00 38.91 108 ALA A O 1
ATOM 858 N N . SER A 1 109 ? -16.602 -20.822 78.487 1.00 43.19 109 SER A N 1
ATOM 859 C CA . SER A 1 109 ? -17.174 -21.469 77.299 1.00 43.19 109 SER A CA 1
ATOM 860 C C . SER A 1 109 ? -16.230 -22.089 76.257 1.00 43.19 109 SER A C 1
ATOM 862 O O . SER A 1 109 ? -15.901 -21.504 75.229 1.00 43.19 109 SER A O 1
ATOM 864 N N . ARG A 1 110 ? -16.001 -23.401 76.421 1.00 49.03 110 ARG A N 1
ATOM 865 C CA . ARG A 1 110 ? -15.898 -24.362 75.306 1.00 49.03 110 ARG A CA 1
ATOM 866 C C . ARG A 1 110 ? -17.215 -24.395 74.514 1.00 49.03 110 ARG A C 1
ATOM 868 O O . ARG A 1 110 ? -18.009 -25.316 74.667 1.00 49.03 110 ARG A O 1
ATOM 875 N N . ARG A 1 111 ? -17.474 -23.379 73.700 1.00 48.22 111 ARG A N 1
ATOM 876 C CA . ARG A 1 111 ? -18.475 -23.380 72.622 1.00 48.22 111 ARG A CA 1
ATOM 877 C C . ARG A 1 111 ? -17.917 -22.421 71.575 1.00 48.22 111 ARG A C 1
ATOM 879 O O . ARG A 1 111 ? -17.974 -21.218 71.772 1.00 48.22 111 ARG A O 1
ATOM 886 N N . SER A 1 112 ? -17.142 -22.882 70.593 1.00 45.78 112 SER A N 1
ATOM 887 C CA . SER A 1 112 ? -17.640 -23.052 69.215 1.00 45.78 112 SER A CA 1
ATOM 888 C C . SER A 1 112 ? -16.571 -23.722 68.324 1.00 45.78 112 SER A C 1
ATOM 890 O O . SER A 1 112 ? -16.089 -23.117 67.371 1.00 45.78 112 SER A O 1
ATOM 892 N N . SER A 1 113 ? -16.130 -24.948 68.626 1.00 53.62 113 SER A N 1
ATOM 893 C CA . SER A 1 113 ? -15.141 -25.637 67.769 1.00 53.62 113 SER A CA 1
ATOM 894 C C . SER A 1 113 ? -15.723 -26.109 66.430 1.00 53.62 113 SER A C 1
ATOM 896 O O . SER A 1 113 ? -14.974 -26.293 65.477 1.00 53.62 113 SER A O 1
ATOM 898 N N . SER A 1 114 ? -17.048 -26.260 66.332 1.00 58.69 114 SER A N 1
ATOM 899 C CA . SER A 1 114 ? -17.738 -26.647 65.096 1.00 58.69 114 SER A CA 1
ATOM 900 C C . SER A 1 114 ? -17.781 -25.518 64.064 1.00 58.69 114 SER A C 1
ATOM 902 O O . SER A 1 114 ? -17.556 -25.771 62.889 1.00 58.69 114 SER A O 1
ATOM 904 N N . SER A 1 115 ? -18.007 -24.271 64.493 1.00 64.44 115 SER A N 1
ATOM 905 C CA . SER A 1 115 ? -18.180 -23.128 63.581 1.00 64.44 115 SER A CA 1
ATOM 906 C C . SER A 1 115 ? -16.871 -22.726 62.885 1.00 64.44 115 SER A C 1
ATOM 908 O O . SER A 1 115 ? -16.833 -22.529 61.675 1.00 64.44 115 SER A O 1
ATOM 910 N N . ALA A 1 116 ? -15.756 -22.700 63.627 1.00 69.06 116 ALA A N 1
ATOM 911 C CA . ALA A 1 116 ? -14.434 -22.424 63.055 1.00 69.06 116 ALA A CA 1
ATOM 912 C C . ALA A 1 116 ? -13.934 -23.559 62.136 1.00 69.06 116 ALA A C 1
ATOM 914 O O . ALA A 1 116 ? -13.272 -23.296 61.134 1.00 69.06 116 ALA A O 1
ATOM 915 N N . ALA A 1 117 ? -14.270 -24.815 62.450 1.00 73.94 117 ALA A N 1
ATOM 916 C CA . ALA A 1 117 ? -13.968 -25.956 61.586 1.00 73.94 117 ALA A CA 1
ATOM 917 C C . ALA A 1 117 ? -14.780 -25.919 60.278 1.00 73.94 117 ALA A C 1
ATOM 919 O O . ALA A 1 117 ? -14.229 -26.204 59.217 1.00 73.94 117 ALA A O 1
ATOM 920 N N . HIS A 1 118 ? -16.047 -25.499 60.344 1.00 70.62 118 HIS A N 1
ATOM 921 C CA . HIS A 1 118 ? -16.922 -25.377 59.177 1.00 70.62 118 HIS A CA 1
ATOM 922 C C . HIS A 1 118 ? -16.438 -24.293 58.205 1.00 70.62 118 HIS A C 1
ATOM 924 O O . HIS A 1 118 ? -16.337 -24.547 57.011 1.00 70.62 118 HIS A O 1
ATOM 930 N N . LEU A 1 119 ? -16.031 -23.125 58.718 1.00 79.44 119 LEU A N 1
ATOM 931 C CA . LEU A 1 119 ? -15.453 -22.046 57.903 1.00 79.44 119 LEU A CA 1
ATOM 932 C C . LEU A 1 119 ? -14.159 -22.473 57.198 1.00 79.44 119 LEU A C 1
ATOM 934 O O . LEU A 1 119 ? -13.907 -22.088 56.058 1.00 79.44 119 LEU A O 1
ATOM 938 N N . LYS A 1 120 ? -13.335 -23.294 57.862 1.00 85.25 120 LYS A N 1
ATOM 939 C CA . LYS A 1 120 ? -12.114 -23.837 57.261 1.00 85.25 120 LYS A CA 1
ATOM 940 C C . LYS A 1 120 ? -12.428 -24.839 56.145 1.00 85.25 120 LYS A C 1
ATOM 942 O O . LYS A 1 120 ? -11.815 -24.756 55.085 1.00 85.25 120 LYS A O 1
ATOM 947 N N . GLN A 1 121 ? -13.388 -25.742 56.355 1.00 87.25 121 GLN A N 1
ATOM 948 C CA . GLN A 1 121 ? -13.840 -26.671 55.312 1.00 87.25 121 GLN A CA 1
ATOM 949 C C . GLN A 1 121 ? -14.476 -25.945 54.126 1.00 87.25 121 GLN A C 1
ATOM 951 O O . GLN A 1 121 ? -14.228 -26.316 52.984 1.00 87.25 121 GLN A O 1
ATOM 956 N N . GLU A 1 122 ? -15.247 -24.892 54.379 1.00 87.94 122 GLU A N 1
ATOM 957 C CA . GLU A 1 122 ? -15.878 -24.089 53.333 1.00 87.94 122 GLU A CA 1
ATOM 958 C C . GLU A 1 122 ? -14.836 -23.323 52.504 1.00 87.94 122 GLU A C 1
ATOM 960 O O . GLU A 1 122 ? -14.904 -23.318 51.276 1.00 87.94 122 GLU A O 1
ATOM 965 N N . ALA A 1 123 ? -13.802 -22.769 53.147 1.00 88.12 123 ALA A N 1
ATOM 966 C CA . ALA A 1 123 ? -12.672 -22.156 52.452 1.00 88.12 123 ALA A CA 1
ATOM 967 C C . ALA A 1 123 ? -11.866 -23.177 51.624 1.00 88.12 123 ALA A C 1
ATOM 969 O O . ALA A 1 123 ? -11.474 -22.884 50.492 1.00 88.12 123 ALA A O 1
ATOM 970 N N . GLU A 1 124 ? -11.641 -24.386 52.150 1.00 93.19 124 GLU A N 1
ATOM 971 C CA . GLU A 1 124 ? -10.978 -25.476 51.421 1.00 93.19 124 GLU A CA 1
ATOM 972 C C . GLU A 1 124 ? -11.820 -25.961 50.227 1.00 93.19 124 GLU A C 1
ATOM 974 O O . GLU A 1 124 ? -11.280 -26.169 49.137 1.00 93.19 124 GLU A O 1
ATOM 979 N N . GLN A 1 125 ? -13.142 -26.062 50.385 1.00 93.31 125 GLN A N 1
ATOM 980 C CA . GLN A 1 125 ? -14.076 -26.396 49.310 1.00 93.31 125 GLN A CA 1
ATOM 981 C C . GLN A 1 125 ? -14.111 -25.300 48.235 1.00 93.31 125 GLN A C 1
ATOM 983 O O . GLN A 1 125 ? -14.041 -25.610 47.045 1.00 93.31 125 GLN A O 1
ATOM 988 N N . ALA A 1 126 ? -14.153 -24.025 48.626 1.00 89.50 126 ALA A N 1
ATOM 989 C CA . ALA A 1 126 ? -14.106 -22.897 47.699 1.00 89.50 126 ALA A CA 1
ATOM 990 C C . ALA A 1 126 ? -12.782 -22.860 46.916 1.00 89.50 126 ALA A C 1
ATOM 992 O O . ALA A 1 126 ? -12.782 -22.669 45.698 1.00 89.50 126 ALA A O 1
ATOM 993 N N . ALA A 1 127 ? -11.653 -23.125 47.581 1.00 92.38 127 ALA A N 1
ATOM 994 C CA . ALA A 1 127 ? -10.349 -23.223 46.930 1.00 92.38 127 ALA A CA 1
ATOM 995 C C . ALA A 1 127 ? -10.273 -24.408 45.948 1.00 92.38 127 ALA A C 1
ATOM 997 O O . ALA A 1 127 ? -9.698 -24.277 44.864 1.00 92.38 127 ALA A O 1
ATOM 998 N N . LEU A 1 128 ? -10.871 -25.554 46.291 1.00 94.38 128 LEU A N 1
ATOM 999 C CA . LEU A 1 128 ? -10.984 -26.714 45.402 1.00 94.38 128 LEU A CA 1
ATOM 1000 C C . LEU A 1 128 ? -11.840 -26.413 44.166 1.00 94.38 128 LEU A C 1
ATOM 1002 O O . LEU A 1 128 ? -11.429 -26.738 43.052 1.00 94.38 128 LEU A O 1
ATOM 1006 N N . LEU A 1 129 ? -12.982 -25.743 44.336 1.00 95.19 129 LEU A N 1
ATOM 1007 C CA . LEU A 1 129 ? -13.849 -25.339 43.225 1.00 95.19 129 LEU A CA 1
ATOM 1008 C C . LEU A 1 129 ? -13.163 -24.322 42.303 1.00 95.19 129 LEU A C 1
ATOM 1010 O O . LEU A 1 129 ? -13.230 -24.459 41.082 1.00 95.19 129 LEU A O 1
ATOM 1014 N N . ALA A 1 130 ? -12.435 -23.354 42.865 1.00 93.44 130 ALA A N 1
ATOM 1015 C CA . ALA A 1 130 ? -11.660 -22.392 42.085 1.00 93.44 130 ALA A CA 1
ATOM 1016 C C . ALA A 1 130 ? -10.545 -23.075 41.273 1.00 93.44 130 ALA A C 1
ATOM 1018 O O . ALA A 1 130 ? -10.362 -22.776 40.091 1.00 93.44 130 ALA A O 1
ATOM 1019 N N . ARG A 1 131 ? -9.837 -24.048 41.867 1.00 95.19 131 ARG A N 1
ATOM 1020 C CA . ARG A 1 131 ? -8.838 -24.861 41.151 1.00 95.19 131 ARG A CA 1
ATOM 1021 C C . ARG A 1 131 ? -9.468 -25.708 40.047 1.00 95.19 131 ARG A C 1
ATOM 1023 O O . ARG A 1 131 ? -8.903 -25.775 38.960 1.00 95.19 131 ARG A O 1
ATOM 1030 N N . ALA A 1 132 ? -10.637 -26.303 40.286 1.00 93.88 132 ALA A N 1
ATOM 1031 C CA . ALA A 1 132 ? -11.362 -27.066 39.270 1.00 93.88 132 ALA A CA 1
ATOM 1032 C C . ALA A 1 132 ? -11.799 -26.180 38.088 1.00 93.88 132 ALA A C 1
ATOM 1034 O O . ALA A 1 132 ? -11.640 -26.570 36.931 1.00 93.88 132 ALA A O 1
ATOM 1035 N N . ALA A 1 133 ? -12.279 -24.962 38.359 1.00 93.88 133 ALA A N 1
ATOM 1036 C CA . ALA A 1 133 ? -12.642 -23.997 37.321 1.00 93.88 133 ALA A CA 1
ATOM 1037 C C . ALA A 1 133 ? -11.421 -23.538 36.503 1.00 93.88 133 ALA A C 1
ATOM 1039 O O . ALA A 1 133 ? -11.475 -23.509 35.271 1.00 93.88 133 ALA A O 1
ATOM 1040 N N . ALA A 1 134 ? -10.301 -23.242 37.171 1.00 94.38 134 ALA A N 1
ATOM 1041 C CA . ALA A 1 134 ? -9.052 -22.876 36.508 1.00 94.38 134 ALA A CA 1
ATOM 1042 C C . ALA A 1 134 ? -8.506 -24.019 35.637 1.00 94.38 134 ALA A C 1
ATOM 1044 O O . ALA A 1 134 ? -8.075 -23.778 34.511 1.00 94.38 134 ALA A O 1
ATOM 1045 N N . LEU A 1 135 ? -8.583 -25.265 36.116 1.00 95.81 135 LEU A N 1
ATOM 1046 C CA . LEU A 1 135 ? -8.163 -26.441 35.356 1.00 95.81 135 LEU A CA 1
ATOM 1047 C C . LEU A 1 135 ? -9.031 -26.649 34.108 1.00 95.81 135 LEU A C 1
ATOM 1049 O O . LEU A 1 135 ? -8.497 -26.919 33.038 1.00 95.81 135 LEU A O 1
ATOM 1053 N N . LYS A 1 136 ? -10.351 -26.451 34.212 1.00 95.81 136 LYS A N 1
ATOM 1054 C CA . LYS A 1 136 ? -11.265 -26.552 33.064 1.00 95.81 136 LYS A CA 1
ATOM 1055 C C . LYS A 1 136 ? -10.951 -25.508 31.988 1.00 95.81 136 LYS A C 1
ATOM 1057 O O . LYS A 1 136 ? -10.938 -25.841 30.808 1.00 95.81 136 LYS A O 1
ATOM 1062 N N . LYS A 1 137 ? -10.649 -24.267 32.391 1.00 94.56 137 LYS A N 1
ATOM 1063 C CA . LYS A 1 137 ? -10.216 -23.206 31.465 1.00 94.56 137 LYS A CA 1
ATOM 1064 C C . LYS A 1 137 ? -8.846 -23.507 30.852 1.00 94.56 137 LYS A C 1
ATOM 1066 O O . LYS A 1 137 ? -8.635 -23.273 29.670 1.00 94.56 137 LYS A O 1
ATOM 1071 N N . LYS A 1 138 ? -7.914 -24.052 31.637 1.00 93.75 138 LYS A N 1
ATOM 1072 C CA . LYS A 1 138 ? -6.615 -24.493 31.119 1.00 93.75 138 LYS A CA 1
ATOM 1073 C C . LYS A 1 138 ? -6.787 -25.588 30.060 1.00 93.75 138 LYS A C 1
ATOM 1075 O O . LYS A 1 138 ? -6.189 -25.489 28.999 1.00 93.75 138 LYS A O 1
ATOM 1080 N N . GLN A 1 139 ? -7.649 -26.570 30.315 1.00 95.25 139 GLN A N 1
ATOM 1081 C CA . GLN A 1 139 ? -7.919 -27.655 29.375 1.00 95.25 139 GLN A CA 1
ATOM 1082 C C . GLN A 1 139 ? -8.573 -27.157 28.077 1.00 95.25 139 GLN A C 1
ATOM 1084 O O . GLN A 1 139 ? -8.217 -27.642 27.008 1.00 95.25 139 GLN A O 1
ATOM 1089 N N . SER A 1 140 ? -9.486 -26.177 28.137 1.00 94.31 140 SER A N 1
ATOM 1090 C CA . SER A 1 140 ? -10.066 -25.593 26.917 1.00 94.31 140 SER A CA 1
ATOM 1091 C C . SER A 1 140 ? -9.020 -24.843 26.089 1.00 94.31 140 SER A C 1
ATOM 1093 O O . SER A 1 140 ? -8.993 -24.984 24.873 1.00 94.31 140 SER A O 1
ATOM 1095 N N . ILE A 1 141 ? -8.118 -24.109 26.747 1.00 92.56 141 ILE A N 1
ATOM 1096 C CA . ILE A 1 141 ? -7.012 -23.418 26.070 1.00 92.56 141 ILE A CA 1
ATOM 1097 C C . ILE A 1 141 ? -6.050 -24.434 25.440 1.00 92.56 141 ILE A C 1
ATOM 1099 O O . ILE A 1 141 ? -5.660 -24.274 24.291 1.00 92.56 141 ILE A O 1
ATOM 1103 N N . GLU A 1 142 ? -5.693 -25.507 26.147 1.00 93.44 142 GLU A N 1
ATOM 1104 C CA . GLU A 1 142 ? -4.824 -26.558 25.598 1.00 93.44 142 GLU A CA 1
ATOM 1105 C C . GLU A 1 142 ? -5.459 -27.269 24.391 1.00 93.44 142 GLU A C 1
ATOM 1107 O O . GLU A 1 142 ? -4.749 -27.613 23.448 1.00 93.44 142 GLU A O 1
ATOM 1112 N N . GLN A 1 143 ? -6.785 -27.441 24.374 1.00 93.62 143 GLN A N 1
ATOM 1113 C CA . GLN A 1 143 ? -7.506 -27.970 23.211 1.00 93.62 143 GLN A CA 1
ATOM 1114 C C . GLN A 1 143 ? -7.435 -27.027 22.004 1.00 93.62 143 GLN A C 1
ATOM 1116 O O . GLN A 1 143 ? -7.211 -27.489 20.885 1.00 93.62 143 GLN A O 1
ATOM 1121 N N . GLU A 1 144 ? -7.589 -25.720 22.214 1.00 94.19 144 GLU A N 1
ATOM 1122 C CA . GLU A 1 144 ? -7.452 -24.726 21.144 1.00 94.19 144 GLU A CA 1
ATOM 1123 C C . GLU A 1 144 ? -6.016 -24.660 20.616 1.00 94.19 144 GLU A C 1
ATOM 1125 O O . GLU A 1 144 ? -5.811 -24.678 19.405 1.00 94.19 144 GLU A O 1
ATOM 1130 N N . VAL A 1 145 ? -5.017 -24.687 21.501 1.00 95.12 145 VAL A N 1
ATOM 1131 C CA . VAL A 1 145 ? -3.598 -24.721 21.114 1.00 95.12 145 VAL A CA 1
ATOM 1132 C C . VAL A 1 145 ? -3.272 -25.985 20.317 1.00 95.12 145 VAL A C 1
ATOM 1134 O O . VAL A 1 145 ? -2.583 -25.904 19.304 1.00 95.12 145 VAL A O 1
ATOM 1137 N N . ALA A 1 146 ? -3.786 -27.149 20.724 1.00 94.12 146 ALA A N 1
ATOM 1138 C CA . ALA A 1 146 ? -3.593 -28.391 19.977 1.00 94.12 146 ALA A CA 1
ATOM 1139 C C . ALA A 1 146 ? -4.228 -28.328 18.578 1.00 94.12 146 ALA A C 1
ATOM 1141 O O . ALA A 1 146 ? -3.634 -28.811 17.616 1.00 94.12 146 ALA A O 1
ATOM 1142 N N . LYS A 1 147 ? -5.402 -27.696 18.453 1.00 94.94 147 LYS A N 1
ATOM 1143 C CA . LYS A 1 147 ? -6.069 -27.494 17.162 1.00 94.94 147 LYS A CA 1
ATOM 1144 C C . LYS A 1 147 ? -5.274 -26.553 16.255 1.00 94.94 147 LYS A C 1
ATOM 1146 O O . LYS A 1 147 ? -5.046 -26.893 15.101 1.00 94.94 147 LYS A O 1
ATOM 1151 N N . LEU A 1 148 ? -4.821 -25.416 16.785 1.00 91.25 148 LEU A N 1
ATOM 1152 C CA . LEU A 1 148 ? -4.008 -24.453 16.038 1.00 91.25 148 LEU A CA 1
ATOM 1153 C C . LEU A 1 148 ? -2.680 -25.064 15.587 1.00 91.25 148 LEU A C 1
ATOM 1155 O O . LEU A 1 148 ? -2.251 -24.837 14.463 1.00 91.25 148 LEU A O 1
ATOM 1159 N N . LYS A 1 149 ? -2.057 -25.896 16.429 1.00 95.94 149 LYS A N 1
ATOM 1160 C CA . LYS A 1 149 ? -0.831 -26.610 16.064 1.00 95.94 149 LYS A CA 1
ATOM 1161 C C . LYS A 1 149 ? -1.053 -27.594 14.910 1.00 95.94 149 LYS A C 1
ATOM 1163 O O . LYS A 1 149 ? -0.217 -27.667 14.019 1.00 95.94 149 LYS A O 1
ATOM 1168 N N . ALA A 1 150 ? -2.172 -28.320 14.911 1.00 93.31 150 ALA A N 1
ATOM 1169 C CA . ALA A 1 150 ? -2.516 -29.224 13.813 1.00 93.31 150 ALA A CA 1
ATOM 1170 C C . ALA A 1 150 ? -2.796 -28.466 12.501 1.00 93.31 150 ALA A C 1
ATOM 1172 O O . ALA A 1 150 ? -2.406 -28.919 11.4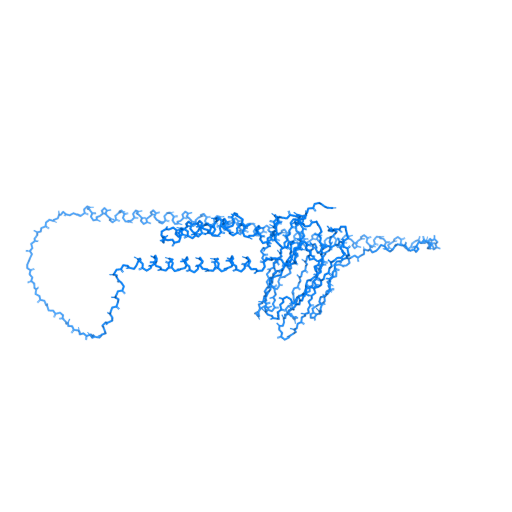31 1.00 93.31 150 ALA A O 1
ATOM 1173 N N . GLU A 1 151 ? -3.444 -27.302 12.577 1.00 92.19 151 GLU A N 1
ATOM 1174 C CA . GLU A 1 151 ? -3.682 -26.437 11.414 1.00 92.19 151 GLU A CA 1
ATOM 1175 C C . GLU A 1 151 ? -2.375 -25.853 10.856 1.00 92.19 151 GLU A C 1
ATOM 1177 O O . GLU A 1 151 ? -2.180 -25.830 9.644 1.00 92.19 151 GLU A O 1
ATOM 1182 N N . GLN A 1 152 ? -1.447 -25.458 11.731 1.00 88.94 152 GLN A N 1
ATOM 1183 C CA . GLN A 1 152 ? -0.118 -24.991 11.339 1.00 88.94 152 GLN A CA 1
ATOM 1184 C C . GLN A 1 152 ? 0.684 -26.075 10.602 1.00 88.94 152 GLN A C 1
ATOM 1186 O O . GLN A 1 152 ? 1.262 -25.792 9.558 1.00 88.94 152 GLN A O 1
ATOM 1191 N N . GLU A 1 153 ? 0.692 -27.308 11.115 1.00 93.25 153 GLU A N 1
ATOM 1192 C CA . GLU A 1 153 ? 1.377 -28.441 10.474 1.00 93.25 153 GLU A CA 1
ATOM 1193 C C . GLU A 1 153 ? 0.768 -28.765 9.097 1.00 93.25 153 GLU A C 1
ATOM 1195 O O . GLU A 1 153 ? 1.492 -29.052 8.145 1.00 93.25 153 GLU A O 1
ATOM 1200 N N . GLN A 1 154 ? -0.557 -28.640 8.951 1.00 87.06 154 GLN A N 1
ATOM 1201 C CA . GLN A 1 154 ? -1.221 -28.809 7.656 1.00 87.06 154 GLN A CA 1
ATOM 1202 C C . GLN A 1 154 ? -0.810 -27.723 6.651 1.00 87.06 154 GLN A C 1
ATOM 1204 O O . GLN A 1 154 ? -0.540 -28.039 5.494 1.00 87.06 154 GLN A O 1
ATOM 1209 N N . LEU A 1 155 ? -0.731 -26.461 7.083 1.00 90.44 155 LEU A N 1
ATOM 1210 C CA . LEU A 1 155 ? -0.291 -25.358 6.225 1.00 90.44 155 LEU A CA 1
ATOM 1211 C C . LEU A 1 155 ? 1.161 -25.537 5.765 1.00 90.44 155 LEU A C 1
ATOM 1213 O O . LEU A 1 155 ? 1.462 -25.278 4.602 1.00 90.44 155 LEU A O 1
ATOM 1217 N N . GLU A 1 156 ? 2.044 -26.022 6.641 1.00 90.81 156 GLU A N 1
ATOM 1218 C CA . GLU A 1 156 ? 3.436 -26.328 6.293 1.00 90.81 156 GLU A CA 1
ATOM 1219 C C . GLU A 1 156 ? 3.505 -27.397 5.190 1.00 90.81 156 GLU A C 1
ATOM 1221 O O . GLU A 1 156 ? 4.095 -27.157 4.134 1.00 90.81 156 GLU A O 1
ATOM 1226 N N . ILE A 1 157 ? 2.784 -28.513 5.350 1.00 89.62 157 ILE A N 1
ATOM 1227 C CA . ILE A 1 157 ? 2.691 -29.561 4.321 1.00 89.62 157 ILE A CA 1
ATOM 1228 C C . ILE A 1 157 ? 2.129 -29.008 2.999 1.00 89.62 157 ILE A C 1
ATOM 1230 O O . ILE A 1 157 ? 2.661 -29.306 1.927 1.00 89.62 157 ILE A O 1
ATOM 1234 N N . ASP A 1 158 ? 1.081 -28.185 3.043 1.00 84.19 158 ASP A N 1
ATOM 1235 C CA . ASP A 1 158 ? 0.449 -27.630 1.841 1.00 84.19 158 ASP A CA 1
ATOM 1236 C C . ASP A 1 158 ? 1.391 -26.680 1.081 1.00 84.19 158 ASP A C 1
ATOM 1238 O O . ASP A 1 158 ? 1.428 -26.688 -0.155 1.00 84.19 158 ASP A O 1
ATOM 1242 N N . THR A 1 159 ? 2.198 -25.893 1.802 1.00 87.56 159 THR A N 1
ATOM 1243 C CA . THR A 1 159 ? 3.218 -25.028 1.190 1.00 87.56 159 THR A CA 1
ATOM 1244 C C . THR A 1 159 ? 4.330 -25.825 0.512 1.00 87.56 159 THR A C 1
ATOM 1246 O O . THR A 1 159 ? 4.686 -25.520 -0.632 1.00 87.56 159 THR A O 1
ATOM 1249 N N . GLU A 1 160 ? 4.822 -26.893 1.145 1.00 90.12 160 GLU A N 1
ATOM 1250 C CA . GLU A 1 160 ? 5.808 -27.794 0.540 1.00 90.12 160 GLU A CA 1
ATOM 1251 C C . GLU A 1 160 ? 5.250 -28.510 -0.697 1.00 90.12 160 GLU A C 1
ATOM 1253 O O . GLU A 1 160 ? 5.914 -28.580 -1.737 1.00 90.12 160 GLU A O 1
ATOM 1258 N N . ILE A 1 161 ? 4.003 -28.990 -0.625 1.00 86.69 161 ILE A N 1
ATOM 1259 C CA . ILE A 1 161 ? 3.296 -29.595 -1.759 1.00 86.69 161 ILE A CA 1
ATOM 1260 C C . ILE A 1 161 ? 3.177 -28.589 -2.911 1.00 86.69 161 ILE A C 1
ATOM 1262 O O . ILE A 1 161 ? 3.457 -28.932 -4.064 1.00 86.69 161 ILE A O 1
ATOM 1266 N N . GLY A 1 162 ? 2.807 -27.341 -2.619 1.00 85.69 162 GLY A N 1
ATOM 1267 C CA . GLY A 1 162 ? 2.734 -26.264 -3.605 1.00 85.69 162 GLY A CA 1
ATOM 1268 C C . GLY A 1 162 ? 4.077 -26.004 -4.292 1.00 85.69 162 GLY A C 1
ATOM 1269 O O . GLY A 1 162 ? 4.141 -25.949 -5.525 1.00 85.69 162 GLY A O 1
ATOM 1270 N N . ALA A 1 163 ? 5.163 -25.926 -3.518 1.00 87.19 163 ALA A N 1
ATOM 1271 C CA . ALA A 1 163 ? 6.518 -25.762 -4.043 1.00 87.19 163 ALA A CA 1
ATOM 1272 C C . ALA A 1 163 ? 6.948 -26.954 -4.917 1.00 87.19 163 ALA A C 1
ATOM 1274 O O . ALA A 1 163 ? 7.513 -26.774 -6.001 1.00 87.19 163 ALA A O 1
ATOM 1275 N N . TYR A 1 164 ? 6.633 -28.180 -4.492 1.00 90.62 164 TYR A N 1
ATOM 1276 C CA . TYR A 1 164 ? 6.914 -29.389 -5.261 1.00 90.62 164 TYR A CA 1
ATOM 1277 C C . TYR A 1 164 ? 6.140 -29.425 -6.585 1.00 90.62 164 TYR A C 1
ATOM 1279 O O . TYR A 1 164 ? 6.728 -29.711 -7.630 1.00 90.62 164 TYR A O 1
ATOM 1287 N N . PHE A 1 165 ? 4.849 -29.078 -6.583 1.00 82.50 165 PHE A N 1
ATOM 1288 C CA . PHE A 1 165 ? 4.052 -29.005 -7.810 1.00 82.50 165 PHE A CA 1
ATOM 1289 C C . PHE A 1 165 ? 4.541 -27.919 -8.767 1.00 82.50 165 PHE A C 1
ATOM 1291 O O . PHE A 1 165 ? 4.583 -28.156 -9.976 1.00 82.50 165 PHE A O 1
ATOM 1298 N N . ALA A 1 166 ? 4.964 -26.764 -8.248 1.00 80.12 166 ALA A N 1
ATOM 1299 C CA . ALA A 1 166 ? 5.587 -25.725 -9.061 1.00 80.12 166 ALA A CA 1
ATOM 1300 C C . ALA A 1 166 ? 6.862 -26.251 -9.738 1.00 80.12 166 ALA A C 1
ATOM 1302 O O . ALA A 1 166 ? 7.031 -26.101 -10.948 1.00 80.12 166 ALA A O 1
ATOM 1303 N N . LYS A 1 167 ? 7.713 -26.962 -8.990 1.00 88.75 167 LYS A N 1
ATOM 1304 C CA . LYS A 1 167 ? 8.936 -27.574 -9.522 1.00 88.75 167 LYS A CA 1
ATOM 1305 C C . LYS A 1 167 ? 8.646 -28.665 -10.559 1.00 88.75 167 LYS A C 1
ATOM 1307 O O . LYS A 1 167 ? 9.295 -28.709 -11.600 1.00 88.75 167 LYS A O 1
ATOM 1312 N N . LEU A 1 168 ? 7.658 -29.526 -10.308 1.00 79.75 168 LEU A N 1
ATOM 1313 C CA . LEU A 1 168 ? 7.223 -30.560 -11.254 1.00 79.75 168 LEU A CA 1
ATOM 1314 C C . LEU A 1 168 ? 6.707 -29.970 -12.563 1.00 79.75 168 LEU A C 1
ATOM 1316 O O . LEU A 1 168 ? 6.942 -30.547 -13.621 1.00 79.75 168 LEU A O 1
ATOM 1320 N N . LYS A 1 169 ? 5.992 -28.845 -12.495 1.00 79.50 169 LYS A N 1
ATOM 1321 C CA . LYS A 1 169 ? 5.500 -28.158 -13.687 1.00 79.50 169 LYS A CA 1
ATOM 1322 C C . LYS A 1 169 ? 6.666 -27.688 -14.557 1.00 79.50 169 LYS A C 1
ATOM 1324 O O . LYS A 1 169 ? 6.689 -28.010 -15.735 1.00 79.50 169 LYS A O 1
ATOM 1329 N N . VAL A 1 170 ? 7.679 -27.066 -13.949 1.00 81.38 170 VAL A N 1
ATOM 1330 C CA . VAL A 1 170 ? 8.903 -26.647 -14.654 1.00 81.38 170 VAL A CA 1
ATOM 1331 C C . VAL A 1 170 ? 9.611 -27.833 -15.314 1.00 81.38 170 VAL A C 1
ATOM 1333 O O . VAL A 1 170 ? 10.026 -27.730 -16.464 1.00 81.38 170 VAL A O 1
ATOM 1336 N N . PHE A 1 171 ? 9.725 -28.972 -14.621 1.00 72.62 171 PHE A N 1
ATOM 1337 C CA . PHE A 1 171 ? 10.349 -30.166 -15.200 1.00 72.62 171 PHE A CA 1
ATOM 1338 C C . PHE A 1 171 ? 9.551 -30.757 -16.364 1.00 72.62 171 PHE A C 1
ATOM 1340 O O . PHE A 1 171 ? 10.140 -31.081 -17.387 1.00 72.62 171 PHE A O 1
ATOM 1347 N N . LYS A 1 172 ? 8.221 -30.853 -16.251 1.00 72.06 172 LYS A N 1
ATOM 1348 C CA . LYS A 1 172 ? 7.374 -31.331 -17.356 1.00 72.06 172 LYS A CA 1
ATOM 1349 C C . LYS A 1 172 ? 7.432 -30.406 -18.566 1.00 72.06 172 LYS A C 1
ATOM 1351 O O . LYS A 1 172 ? 7.470 -30.884 -19.693 1.00 72.06 172 LYS A O 1
ATOM 1356 N N . ASP A 1 173 ? 7.456 -29.100 -18.327 1.00 66.44 173 ASP A N 1
ATOM 1357 C CA . ASP A 1 173 ? 7.572 -28.107 -19.391 1.00 66.44 173 ASP A CA 1
ATOM 1358 C C . ASP A 1 173 ? 8.946 -28.212 -20.087 1.00 66.44 173 ASP A C 1
ATOM 1360 O O . ASP A 1 173 ? 9.032 -28.029 -21.298 1.00 66.44 173 ASP A O 1
ATOM 1364 N N . TYR A 1 174 ? 10.007 -28.588 -19.359 1.00 72.38 174 TYR A N 1
ATOM 1365 C CA . TYR A 1 174 ? 11.335 -28.864 -19.921 1.00 72.38 174 TYR A CA 1
ATOM 1366 C C . TYR A 1 174 ? 11.392 -30.172 -20.728 1.00 72.38 174 TYR A C 1
ATOM 1368 O O . TYR A 1 174 ? 11.939 -30.182 -21.829 1.00 72.38 174 TYR A O 1
ATOM 1376 N N . ASP A 1 175 ? 10.784 -31.255 -20.236 1.00 68.19 175 ASP A N 1
ATOM 1377 C CA . ASP A 1 175 ? 10.717 -32.533 -20.962 1.00 68.19 175 ASP A CA 1
ATOM 1378 C C . ASP A 1 175 ? 9.957 -32.385 -22.296 1.00 68.19 175 ASP A C 1
ATOM 1380 O O . ASP A 1 175 ? 10.401 -32.893 -23.325 1.00 68.19 175 ASP A O 1
ATOM 1384 N N . LEU A 1 176 ? 8.876 -31.592 -22.319 1.00 62.25 176 LEU A N 1
ATOM 1385 C CA . LEU A 1 176 ? 8.134 -31.268 -23.546 1.00 62.25 176 LEU A CA 1
ATOM 1386 C C . LEU A 1 176 ? 8.961 -30.447 -24.552 1.00 62.25 176 LEU A C 1
ATOM 1388 O O . LEU A 1 176 ? 8.727 -30.534 -25.756 1.00 62.25 176 LEU A O 1
ATOM 1392 N N . LEU A 1 177 ? 9.930 -29.650 -24.093 1.00 58.59 177 LEU A N 1
ATOM 1393 C CA . LEU A 1 177 ? 10.836 -28.906 -24.976 1.00 58.59 177 LEU A CA 1
ATOM 1394 C C . LEU A 1 177 ? 11.882 -29.824 -25.621 1.00 58.59 177 LEU A C 1
ATOM 1396 O O . LEU A 1 177 ? 12.187 -29.657 -26.801 1.00 58.59 177 LEU A O 1
ATOM 1400 N N . LEU A 1 178 ? 12.380 -30.819 -24.884 1.00 61.31 178 LEU A N 1
ATOM 1401 C CA . LEU A 1 178 ? 13.340 -31.796 -25.406 1.00 61.31 178 LEU A CA 1
ATOM 1402 C C . LEU A 1 178 ? 12.714 -32.734 -26.449 1.00 61.31 178 LEU A C 1
ATOM 1404 O O . LEU A 1 178 ? 13.369 -33.089 -27.431 1.00 61.31 178 LEU A O 1
ATOM 1408 N N . GLU A 1 179 ? 11.439 -33.095 -26.286 1.00 55.56 179 GLU A N 1
ATOM 1409 C CA . GLU A 1 179 ? 10.704 -33.878 -27.290 1.00 55.56 179 GLU A CA 1
ATOM 1410 C C . GLU A 1 179 ? 10.542 -33.093 -28.607 1.00 55.56 179 GLU A C 1
ATOM 1412 O O . GLU A 1 179 ? 10.763 -33.648 -29.686 1.00 55.56 179 GLU A O 1
ATOM 1417 N N . ASN A 1 180 ? 10.306 -31.779 -28.532 1.00 50.44 180 ASN A N 1
ATOM 1418 C CA . ASN A 1 180 ? 10.150 -30.905 -29.702 1.00 50.44 180 ASN A CA 1
ATOM 1419 C C . ASN A 1 180 ? 11.476 -30.597 -30.429 1.00 50.44 180 ASN A C 1
ATOM 1421 O O . ASN A 1 180 ? 11.484 -30.383 -31.644 1.00 50.44 180 ASN A O 1
ATOM 1425 N N . GLU A 1 181 ? 12.612 -30.595 -29.724 1.00 49.47 181 GLU A N 1
ATOM 1426 C CA . GLU A 1 181 ? 13.939 -30.466 -30.350 1.00 49.47 181 GLU A CA 1
ATOM 1427 C C . GLU A 1 181 ? 14.338 -31.727 -31.135 1.00 49.47 181 GLU A C 1
ATOM 1429 O O . GLU A 1 181 ? 15.051 -31.639 -32.141 1.00 49.47 181 GLU A O 1
ATOM 1434 N N . SER A 1 182 ? 13.834 -32.899 -30.734 1.00 44.50 182 SER A N 1
ATOM 1435 C CA . SER A 1 182 ? 14.139 -34.173 -31.396 1.00 44.50 182 SER A CA 1
ATOM 1436 C C . SER A 1 182 ? 13.440 -34.358 -32.756 1.00 44.50 182 SER A C 1
ATOM 1438 O O . SER A 1 182 ? 13.954 -35.080 -33.614 1.00 44.50 182 SER A O 1
ATOM 1440 N N . GLU A 1 183 ? 12.342 -33.640 -33.025 1.00 43.28 183 GLU A N 1
ATOM 1441 C CA . GLU A 1 183 ? 11.652 -33.672 -34.328 1.00 43.28 183 GLU A CA 1
ATOM 1442 C C . GLU A 1 183 ? 12.318 -32.797 -35.408 1.00 43.28 183 GLU A C 1
ATOM 1444 O O . GLU A 1 183 ? 12.058 -32.978 -36.599 1.00 43.28 183 GLU A O 1
ATOM 1449 N N . CYS A 1 184 ? 13.261 -31.918 -35.052 1.00 40.41 184 CYS A N 1
ATOM 1450 C CA . CYS A 1 184 ? 13.952 -31.045 -36.013 1.00 40.41 184 CYS A CA 1
ATOM 1451 C C . CYS A 1 184 ? 15.263 -31.619 -36.590 1.00 40.41 184 CYS A C 1
ATOM 1453 O O . CYS A 1 184 ? 16.028 -30.882 -37.215 1.00 40.41 184 CYS A O 1
ATOM 1455 N N . GLN A 1 185 ? 15.545 -32.917 -36.432 1.00 47.41 185 GLN A N 1
ATOM 1456 C CA . GLN A 1 185 ? 16.756 -33.544 -36.996 1.00 47.41 185 GLN A CA 1
ATOM 1457 C C . GLN A 1 185 ? 16.499 -34.563 -38.116 1.00 47.41 185 GLN A C 1
ATOM 1459 O O . GLN A 1 185 ? 17.426 -35.244 -38.551 1.00 47.41 185 GLN A O 1
ATOM 1464 N N . SER A 1 186 ? 15.284 -34.626 -38.672 1.00 44.00 186 SER A N 1
ATOM 1465 C CA . SER A 1 186 ? 14.987 -35.498 -39.822 1.00 44.00 186 SER A CA 1
ATOM 1466 C C . SER A 1 186 ? 14.344 -34.768 -41.011 1.00 44.00 186 SER A C 1
ATOM 1468 O O . SER A 1 186 ? 13.273 -35.111 -41.482 1.00 44.00 186 SER A O 1
ATOM 1470 N N . GLY A 1 187 ? 15.067 -33.778 -41.544 1.00 39.91 187 GLY A N 1
ATOM 1471 C CA . GLY A 1 187 ? 15.101 -33.469 -42.981 1.00 39.91 187 GLY A CA 1
ATOM 1472 C C . GLY A 1 187 ? 13.837 -32.919 -43.660 1.00 39.91 187 GLY A C 1
ATOM 1473 O O . GLY A 1 187 ? 12.976 -33.668 -44.100 1.00 39.91 187 GLY A O 1
ATOM 1474 N N . ASN A 1 188 ? 13.829 -31.615 -43.936 1.00 37.00 188 ASN A N 1
ATOM 1475 C CA . ASN A 1 188 ? 13.921 -31.040 -45.291 1.00 37.00 188 ASN A CA 1
ATOM 1476 C C . ASN A 1 188 ? 13.645 -29.533 -45.220 1.00 37.00 188 ASN A C 1
ATOM 1478 O O . ASN A 1 188 ? 12.639 -29.086 -44.675 1.00 37.00 188 ASN A O 1
ATOM 1482 N N . ALA A 1 189 ? 14.570 -28.752 -45.771 1.00 45.25 189 ALA A N 1
ATOM 1483 C CA . ALA A 1 189 ? 14.526 -27.300 -45.788 1.00 45.25 189 ALA A CA 1
ATOM 1484 C C . ALA A 1 189 ? 13.574 -26.803 -46.883 1.00 45.25 189 ALA A C 1
ATOM 1486 O O . ALA A 1 189 ? 14.031 -26.431 -47.950 1.00 45.25 189 ALA A O 1
ATOM 1487 N N . ASP A 1 190 ? 12.269 -26.821 -46.621 1.00 44.34 190 ASP A N 1
ATOM 1488 C CA . ASP A 1 190 ? 11.259 -26.111 -47.414 1.00 44.34 190 ASP A CA 1
ATOM 1489 C C . ASP A 1 190 ? 9.968 -25.996 -46.590 1.00 44.34 190 ASP A C 1
ATOM 1491 O O . ASP A 1 190 ? 9.083 -26.830 -46.710 1.00 44.34 190 ASP A O 1
ATOM 1495 N N . ILE A 1 191 ? 9.904 -25.003 -45.695 1.00 44.06 191 ILE A N 1
ATOM 1496 C CA . ILE A 1 191 ? 8.732 -24.197 -45.276 1.00 44.06 191 ILE A CA 1
ATOM 1497 C C . ILE A 1 191 ? 9.306 -23.137 -44.319 1.00 44.06 191 ILE A C 1
ATOM 1499 O O . ILE A 1 191 ? 9.171 -23.188 -43.103 1.00 44.06 191 ILE A O 1
ATOM 1503 N N . CYS A 1 192 ? 10.004 -22.154 -44.881 1.00 43.25 192 CYS A N 1
ATOM 1504 C CA . CYS A 1 192 ? 10.329 -20.917 -44.180 1.00 43.25 192 CYS A CA 1
ATOM 1505 C C . CYS A 1 192 ? 9.896 -19.755 -45.073 1.00 43.25 192 CYS A C 1
ATOM 1507 O O . CYS A 1 192 ? 10.205 -19.726 -46.260 1.00 43.25 192 CYS A O 1
ATOM 1509 N N . HIS A 1 193 ? 9.186 -18.805 -44.463 1.00 41.00 193 HIS A N 1
ATOM 1510 C CA . HIS A 1 193 ? 8.604 -17.577 -45.021 1.00 41.00 193 HIS A CA 1
ATOM 1511 C C . HIS A 1 193 ? 7.192 -17.673 -45.618 1.00 41.00 193 HIS A C 1
ATOM 1513 O O . HIS A 1 193 ? 6.989 -17.820 -46.820 1.00 41.00 193 HIS A O 1
ATOM 1519 N N . LYS A 1 194 ? 6.202 -17.379 -44.763 1.00 37.81 194 LYS A N 1
ATOM 1520 C CA . LYS A 1 194 ? 5.396 -16.145 -44.877 1.00 37.81 194 LYS A CA 1
ATOM 1521 C C . LYS A 1 194 ? 4.493 -15.978 -43.655 1.00 37.81 194 LYS A C 1
ATOM 1523 O O . LYS A 1 194 ? 3.474 -16.653 -43.551 1.00 37.81 194 LYS A O 1
ATOM 1528 N N . LYS A 1 195 ? 4.874 -15.047 -42.775 1.00 33.41 195 LYS A N 1
ATOM 1529 C CA . LYS A 1 195 ? 4.012 -14.149 -41.981 1.00 33.41 195 LYS A CA 1
ATOM 1530 C C . LYS A 1 195 ? 4.917 -13.263 -41.120 1.00 33.41 195 LYS A C 1
ATOM 1532 O O . LYS A 1 195 ? 5.212 -13.580 -39.976 1.00 33.41 195 LYS A O 1
ATOM 1537 N N . GLU A 1 196 ? 5.368 -12.153 -41.694 1.00 41.16 196 GLU A N 1
ATOM 1538 C CA . GLU A 1 196 ? 5.664 -10.980 -40.876 1.00 41.16 196 GLU A CA 1
ATOM 1539 C C . GLU A 1 196 ? 4.334 -10.357 -40.424 1.00 41.16 196 GLU A C 1
ATOM 1541 O O . GLU A 1 196 ? 3.355 -10.353 -41.173 1.00 41.16 196 GLU A O 1
ATOM 1546 N N . GLN A 1 197 ? 4.350 -9.806 -39.208 1.00 42.25 197 GLN A N 1
ATOM 1547 C CA . GLN A 1 197 ? 3.323 -8.966 -38.574 1.00 42.25 197 GLN A CA 1
ATOM 1548 C C . GLN A 1 197 ? 2.133 -9.677 -37.908 1.00 42.25 197 GLN A C 1
ATOM 1550 O O . GLN A 1 197 ? 0.974 -9.500 -38.271 1.00 42.25 197 GLN A O 1
ATOM 1555 N N . LYS A 1 198 ? 2.435 -10.410 -36.837 1.00 37.94 198 LYS A N 1
ATOM 1556 C CA . LYS A 1 198 ? 1.753 -10.327 -35.531 1.00 37.94 198 LYS A CA 1
ATOM 1557 C C . LYS A 1 198 ? 2.682 -11.023 -34.554 1.00 37.94 198 LYS A C 1
ATOM 1559 O O . LYS A 1 198 ? 2.803 -12.234 -34.625 1.00 37.94 198 LYS A O 1
ATOM 1564 N N . ASN A 1 199 ? 3.397 -10.257 -33.740 1.00 37.94 199 ASN A N 1
ATOM 1565 C CA . ASN A 1 199 ? 4.308 -10.795 -32.738 1.00 37.94 199 ASN A CA 1
ATOM 1566 C C . ASN A 1 199 ? 3.464 -11.292 -31.550 1.00 37.94 199 ASN A C 1
ATOM 1568 O O . ASN A 1 199 ? 2.914 -10.438 -30.851 1.00 37.94 199 ASN A O 1
ATOM 1572 N N . PRO A 1 200 ? 3.282 -12.608 -31.318 1.00 41.50 200 PRO A N 1
ATOM 1573 C CA . PRO A 1 200 ? 2.755 -13.084 -30.059 1.00 41.50 200 PRO A CA 1
ATOM 1574 C C . PRO A 1 200 ? 3.963 -13.252 -29.140 1.00 41.50 200 PRO A C 1
ATOM 1576 O O . PRO A 1 200 ? 4.669 -14.257 -29.166 1.00 41.50 200 PRO A O 1
ATOM 1579 N N . SER A 1 201 ? 4.197 -12.219 -28.337 1.00 42.84 201 SER A N 1
ATOM 1580 C CA . SER A 1 201 ? 4.727 -12.388 -26.990 1.00 42.84 201 SER A CA 1
ATOM 1581 C C . SER A 1 201 ? 4.135 -13.640 -26.336 1.00 42.84 201 SER A C 1
ATOM 1583 O O . SER A 1 201 ? 2.940 -13.886 -26.512 1.00 42.84 201 SER A O 1
ATOM 1585 N N . LEU A 1 202 ? 4.962 -14.373 -25.588 1.00 40.25 202 LEU A N 1
ATOM 1586 C CA . LEU A 1 202 ? 4.674 -15.032 -24.301 1.00 40.25 202 LEU A CA 1
ATOM 1587 C C . LEU A 1 202 ? 5.600 -16.247 -24.111 1.00 40.25 202 LEU A C 1
ATOM 1589 O O . LEU A 1 202 ? 5.175 -17.396 -24.061 1.00 40.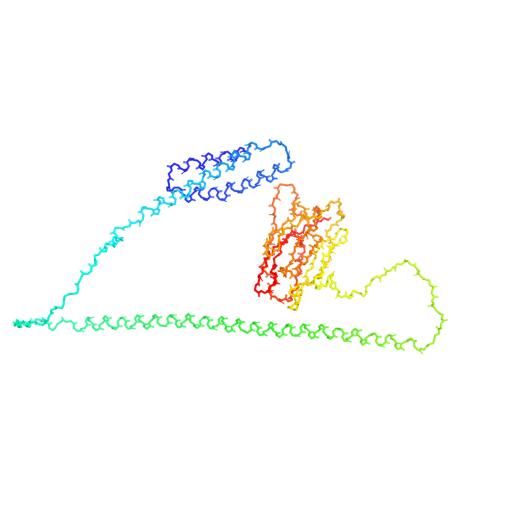25 202 LEU A O 1
ATOM 1593 N N . VAL A 1 203 ? 6.891 -15.966 -23.941 1.00 35.97 203 VAL A N 1
ATOM 1594 C CA . VAL A 1 203 ? 7.608 -16.559 -22.810 1.00 35.97 203 VAL A CA 1
ATOM 1595 C C . VAL A 1 203 ? 7.675 -15.432 -21.785 1.00 35.97 203 VAL A C 1
ATOM 1597 O O . VAL A 1 203 ? 8.601 -14.627 -21.811 1.00 35.97 203 VAL A O 1
ATOM 1600 N N . GLU A 1 204 ? 6.645 -15.282 -20.950 1.00 37.00 204 GLU A N 1
ATOM 1601 C CA . GLU A 1 204 ? 6.773 -14.448 -19.750 1.00 37.00 204 GLU A CA 1
ATOM 1602 C C . GLU A 1 204 ? 7.650 -15.224 -18.766 1.00 37.00 204 GLU A C 1
ATOM 1604 O O . GLU A 1 204 ? 7.188 -16.010 -17.942 1.00 37.00 204 GLU A O 1
ATOM 1609 N N . GLN A 1 205 ? 8.963 -15.038 -18.901 1.00 40.03 205 GLN A N 1
ATOM 1610 C CA . GLN A 1 205 ? 9.852 -15.149 -17.756 1.00 40.03 205 GLN A CA 1
ATOM 1611 C C . GLN A 1 205 ? 9.288 -14.225 -16.674 1.00 40.03 205 GLN A C 1
ATOM 1613 O O . GLN A 1 205 ? 9.149 -13.026 -16.913 1.00 40.03 205 GLN A O 1
ATOM 1618 N N . HIS A 1 206 ? 8.957 -14.784 -15.509 1.00 55.34 206 HIS A N 1
ATOM 1619 C CA . HIS A 1 206 ? 8.665 -14.024 -14.293 1.00 55.34 206 HIS A CA 1
ATOM 1620 C C . HIS A 1 206 ? 9.903 -13.200 -13.917 1.00 55.34 206 HIS A C 1
ATOM 1622 O O . HIS A 1 206 ? 10.767 -13.651 -13.166 1.00 55.34 206 HIS A O 1
ATOM 1628 N N . SER A 1 207 ? 10.033 -12.025 -14.528 1.00 79.06 207 SER A N 1
ATOM 1629 C CA . SER A 1 207 ? 11.134 -11.102 -14.311 1.00 79.06 207 SER A CA 1
ATOM 1630 C C . SER A 1 207 ? 10.687 -10.029 -13.337 1.00 79.06 207 SER A C 1
ATOM 1632 O O . SER A 1 207 ? 9.658 -9.382 -13.521 1.00 79.06 207 SER A O 1
ATOM 1634 N N . TRP A 1 208 ? 11.509 -9.806 -12.322 1.00 93.19 208 TRP A N 1
ATOM 1635 C CA . TRP A 1 208 ? 11.422 -8.637 -11.463 1.00 93.19 208 TRP A CA 1
ATOM 1636 C C . TRP A 1 208 ? 11.498 -7.355 -12.306 1.00 93.19 208 TRP A C 1
ATOM 1638 O O . TRP A 1 208 ? 12.290 -7.282 -13.249 1.00 93.19 208 TRP A O 1
ATOM 1648 N N . HIS A 1 209 ? 10.677 -6.353 -11.981 1.00 95.00 209 HIS A N 1
ATOM 1649 C CA . HIS A 1 209 ? 10.658 -5.060 -12.680 1.00 95.00 209 HIS A CA 1
ATOM 1650 C C . HIS A 1 209 ? 11.820 -4.150 -12.273 1.00 95.00 209 HIS A C 1
ATOM 1652 O O . HIS A 1 209 ? 12.108 -3.179 -12.968 1.00 95.00 209 HIS A O 1
ATOM 1658 N N . ASN A 1 210 ? 12.491 -4.459 -11.165 1.00 94.31 210 ASN A N 1
ATOM 1659 C CA . ASN A 1 210 ? 13.719 -3.808 -10.736 1.00 94.31 210 ASN A CA 1
ATOM 1660 C C . ASN A 1 210 ? 14.692 -4.822 -10.116 1.00 94.31 210 ASN A C 1
ATOM 1662 O O . ASN A 1 210 ? 14.295 -5.903 -9.677 1.00 94.31 210 ASN A O 1
ATOM 1666 N N . GLY A 1 211 ? 15.973 -4.455 -10.089 1.00 93.62 211 GLY A N 1
ATOM 1667 C CA . GLY A 1 211 ? 16.974 -5.098 -9.237 1.00 93.62 211 GLY A CA 1
ATOM 1668 C C . GLY A 1 211 ? 17.030 -4.453 -7.849 1.00 93.62 211 GLY A C 1
ATOM 1669 O O . GLY A 1 211 ? 16.401 -3.418 -7.625 1.00 93.62 211 GLY A O 1
ATOM 1670 N N . TYR A 1 212 ? 17.811 -5.053 -6.951 1.00 92.44 212 TYR A N 1
ATOM 1671 C CA . TYR A 1 212 ? 18.189 -4.426 -5.680 1.00 92.44 212 TYR A CA 1
ATOM 1672 C C . TYR A 1 212 ? 19.008 -3.151 -5.933 1.00 92.44 212 TYR A C 1
ATOM 1674 O O . TYR A 1 212 ? 19.711 -3.062 -6.945 1.00 92.44 212 TYR A O 1
ATOM 1682 N N . ASP A 1 213 ? 18.814 -2.144 -5.092 1.00 89.69 213 ASP A N 1
ATOM 1683 C CA . ASP A 1 213 ? 19.326 -0.764 -5.134 1.00 89.69 213 ASP A CA 1
ATOM 1684 C C . ASP A 1 213 ? 18.943 0.007 -6.407 1.00 89.69 213 ASP A C 1
ATOM 1686 O O . ASP A 1 213 ? 19.313 1.162 -6.625 1.00 89.69 213 ASP A O 1
ATOM 1690 N N . GLN A 1 214 ? 18.177 -0.624 -7.301 1.00 95.25 214 GLN A N 1
ATOM 1691 C CA . GLN A 1 214 ? 17.738 -0.024 -8.548 1.00 95.25 214 GLN A CA 1
ATOM 1692 C C . GLN A 1 214 ? 16.354 0.612 -8.388 1.00 95.25 214 GLN A C 1
ATOM 1694 O O . GLN A 1 214 ? 15.507 0.133 -7.617 1.00 95.25 214 GLN A O 1
ATOM 1699 N N . PRO A 1 215 ? 16.075 1.690 -9.143 1.00 95.31 215 PRO A N 1
ATOM 1700 C CA . PRO A 1 215 ? 14.757 2.293 -9.144 1.00 95.31 215 PRO A CA 1
ATOM 1701 C C . PRO A 1 215 ? 13.713 1.327 -9.716 1.00 95.31 215 PRO A C 1
ATOM 1703 O O . PRO A 1 215 ? 13.948 0.634 -10.706 1.00 95.31 215 PRO A O 1
ATOM 1706 N N . LEU A 1 216 ? 12.528 1.338 -9.116 1.00 97.94 216 LEU A N 1
ATOM 1707 C CA . LEU A 1 216 ? 11.316 0.770 -9.688 1.00 97.94 216 LEU A CA 1
ATOM 1708 C C . LEU A 1 216 ? 10.600 1.875 -10.459 1.00 97.94 216 LEU A C 1
ATOM 1710 O O . LEU A 1 216 ? 10.368 2.952 -9.918 1.00 97.94 216 LEU A O 1
ATOM 1714 N N . ASN A 1 217 ? 10.204 1.604 -11.698 1.00 96.94 217 ASN A N 1
ATOM 1715 C CA . ASN A 1 217 ? 9.309 2.476 -12.449 1.00 96.94 217 ASN A CA 1
ATOM 1716 C C . ASN A 1 217 ? 8.405 1.620 -13.331 1.00 96.94 217 ASN A C 1
ATOM 1718 O O . ASN A 1 217 ? 8.831 1.125 -14.375 1.00 96.94 217 ASN A O 1
ATOM 1722 N N . PHE A 1 218 ? 7.172 1.413 -12.882 1.00 97.50 218 PHE A N 1
ATOM 1723 C CA . PHE A 1 218 ? 6.226 0.541 -13.555 1.00 97.50 218 PHE A CA 1
ATOM 1724 C C . PHE A 1 218 ? 4.834 1.156 -13.603 1.00 97.50 218 PHE A C 1
ATOM 1726 O O . PHE A 1 218 ? 4.321 1.656 -12.601 1.00 97.50 218 PHE A O 1
ATOM 1733 N N . ASN A 1 219 ? 4.175 1.026 -14.749 1.00 95.75 219 ASN A N 1
ATOM 1734 C CA . ASN A 1 219 ? 2.751 1.265 -14.892 1.00 95.75 219 ASN A CA 1
ATOM 1735 C C . ASN A 1 219 ? 2.154 0.306 -15.924 1.00 95.75 219 ASN A C 1
ATOM 1737 O O . ASN A 1 219 ? 2.768 -0.002 -16.944 1.00 95.75 219 ASN A O 1
ATOM 1741 N N . CYS A 1 220 ? 0.928 -0.129 -15.665 1.00 94.19 220 CYS A N 1
ATOM 1742 C CA . CYS A 1 220 ? 0.166 -0.964 -16.573 1.00 94.19 220 CYS A CA 1
ATOM 1743 C C . CYS A 1 220 ? -0.156 -0.234 -17.884 1.00 94.19 220 CYS A C 1
ATOM 1745 O O . CYS A 1 220 ? -0.152 1.002 -17.961 1.00 94.19 220 CYS A O 1
ATOM 1747 N N . ALA A 1 221 ? -0.472 -1.015 -18.921 1.00 92.31 221 ALA A N 1
ATOM 1748 C CA . ALA A 1 221 ? -0.917 -0.472 -20.195 1.00 92.31 221 ALA A CA 1
ATOM 1749 C C . ALA A 1 221 ? -2.246 0.305 -20.039 1.00 92.31 221 ALA A C 1
ATOM 1751 O O . ALA A 1 221 ? -3.004 0.077 -19.090 1.00 92.31 221 ALA A O 1
ATOM 1752 N N . PRO A 1 222 ? -2.578 1.217 -20.970 1.00 88.19 222 PRO A N 1
ATOM 1753 C CA . PRO A 1 222 ? -3.833 1.961 -20.911 1.00 88.19 222 PRO A CA 1
ATOM 1754 C C . PRO A 1 222 ? -5.059 1.039 -20.807 1.00 88.19 222 PRO A C 1
ATOM 1756 O O . PRO A 1 222 ? -5.218 0.120 -21.605 1.00 88.19 222 PRO A O 1
ATOM 1759 N N . GLY A 1 223 ? -5.951 1.309 -19.848 1.00 85.50 223 GLY A N 1
ATOM 1760 C CA . GLY A 1 223 ? -7.139 0.474 -19.589 1.00 85.50 223 GLY A CA 1
ATOM 1761 C C . GLY A 1 223 ? -6.938 -0.617 -18.531 1.00 85.50 223 GLY A C 1
ATOM 1762 O O . GLY A 1 223 ? -7.907 -1.264 -18.120 1.00 85.50 223 GLY A O 1
ATOM 1763 N N . GLN A 1 224 ? -5.704 -0.800 -18.061 1.00 91.31 224 GLN A N 1
ATOM 1764 C CA . GLN A 1 224 ? -5.349 -1.793 -17.057 1.00 91.31 224 GLN A CA 1
ATOM 1765 C C . GLN A 1 224 ? -5.039 -1.155 -15.699 1.00 91.31 224 GLN A C 1
ATOM 1767 O O . GLN A 1 224 ? -4.669 0.015 -15.610 1.00 91.31 224 GLN A O 1
ATOM 1772 N N . SER A 1 225 ? -5.178 -1.941 -14.633 1.00 92.44 225 SER A N 1
ATOM 1773 C CA . SER A 1 225 ? -4.730 -1.583 -13.284 1.00 92.44 225 SER A CA 1
ATOM 1774 C C . SER A 1 225 ? -3.879 -2.692 -12.685 1.00 92.44 225 SER A C 1
ATOM 1776 O O . SER A 1 225 ? -3.930 -3.833 -13.151 1.00 92.44 225 SER A O 1
ATOM 1778 N N . ILE A 1 226 ? -3.148 -2.373 -11.614 1.00 96.62 226 ILE A N 1
ATOM 1779 C CA . ILE A 1 226 ? -2.390 -3.383 -10.871 1.00 96.62 226 ILE A CA 1
ATOM 1780 C C . ILE A 1 226 ? -3.365 -4.430 -10.311 1.00 96.62 226 ILE A C 1
ATOM 1782 O O . ILE A 1 226 ? -4.424 -4.094 -9.770 1.00 96.62 226 ILE A O 1
ATOM 1786 N N . SER A 1 227 ? -3.018 -5.704 -10.475 1.00 96.06 227 SER A N 1
ATOM 1787 C CA . SER A 1 227 ? -3.797 -6.871 -10.051 1.00 96.06 227 SER A CA 1
ATOM 1788 C C . SER A 1 227 ? -3.053 -7.787 -9.094 1.00 96.06 227 SER A C 1
ATOM 1790 O O . SER A 1 227 ? -3.694 -8.524 -8.348 1.00 96.06 227 SER A O 1
ATOM 1792 N N . SER A 1 228 ? -1.725 -7.761 -9.107 1.00 97.50 228 SER A N 1
ATOM 1793 C CA . SER A 1 228 ? -0.888 -8.535 -8.197 1.00 97.50 228 SER A CA 1
ATOM 1794 C C . SER A 1 228 ? 0.406 -7.798 -7.905 1.00 97.50 228 SER A C 1
ATOM 1796 O O . SER A 1 228 ? 0.910 -7.062 -8.751 1.00 97.50 228 SER A O 1
ATOM 1798 N N . ILE A 1 229 ? 0.931 -8.013 -6.708 1.00 98.50 229 ILE A N 1
ATOM 1799 C CA . ILE A 1 229 ? 2.178 -7.438 -6.225 1.00 98.50 229 ILE A CA 1
ATOM 1800 C C . ILE A 1 229 ? 2.968 -8.570 -5.587 1.00 98.50 229 ILE A C 1
ATOM 1802 O O . ILE A 1 229 ? 2.475 -9.245 -4.683 1.00 98.50 229 ILE A O 1
ATOM 1806 N N . ARG A 1 230 ? 4.183 -8.789 -6.073 1.00 97.88 230 ARG A N 1
ATOM 1807 C CA . ARG A 1 230 ? 5.161 -9.689 -5.473 1.00 97.88 230 ARG A CA 1
ATOM 1808 C C . ARG A 1 230 ? 6.385 -8.895 -5.089 1.00 97.88 230 ARG A C 1
ATOM 1810 O O . ARG A 1 230 ? 6.804 -8.013 -5.841 1.00 97.88 23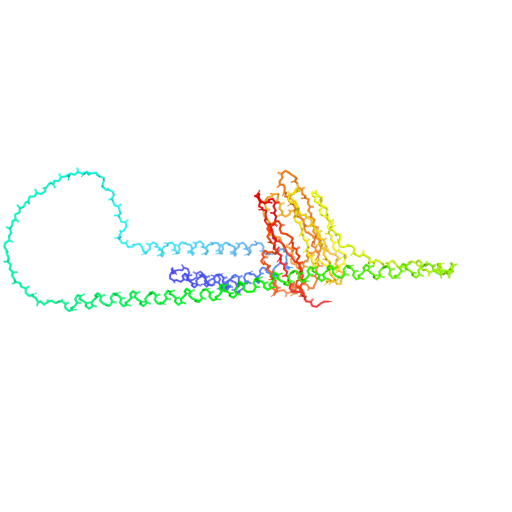0 ARG A O 1
ATOM 1817 N N . SER A 1 231 ? 6.963 -9.232 -3.949 1.00 97.81 231 SER A N 1
ATOM 1818 C CA . SER A 1 231 ? 8.199 -8.614 -3.505 1.00 97.81 231 SER A CA 1
ATOM 1819 C C . SER A 1 231 ? 9.055 -9.572 -2.707 1.00 97.81 231 SER A C 1
ATOM 1821 O O . SER A 1 231 ? 8.541 -10.422 -1.984 1.00 97.81 231 SER A O 1
ATOM 1823 N N . GLU A 1 232 ? 10.361 -9.404 -2.843 1.00 94.69 232 GLU A N 1
ATOM 1824 C CA . GLU A 1 232 ? 11.385 -10.158 -2.136 1.00 94.69 232 GLU A CA 1
ATOM 1825 C C . GLU A 1 232 ? 12.414 -9.181 -1.583 1.00 94.69 232 GLU A C 1
ATOM 1827 O O . GLU A 1 232 ? 12.860 -8.296 -2.318 1.00 94.69 232 GLU A O 1
ATOM 1832 N N . HIS A 1 233 ? 12.745 -9.348 -0.304 1.00 94.19 233 HIS A N 1
ATOM 1833 C CA . HIS A 1 233 ? 13.800 -8.617 0.386 1.00 94.19 233 HIS A CA 1
ATOM 1834 C C . HIS A 1 233 ? 15.127 -9.381 0.304 1.00 94.19 233 HIS A C 1
ATOM 1836 O O . HIS A 1 233 ? 15.126 -10.610 0.187 1.00 94.19 233 HIS A O 1
ATOM 1842 N N . HIS A 1 234 ? 16.252 -8.671 0.365 1.00 91.06 234 HIS A N 1
ATOM 1843 C CA . HIS A 1 234 ? 17.567 -9.295 0.407 1.00 91.06 234 HIS A CA 1
ATOM 1844 C C . HIS A 1 234 ? 18.529 -8.556 1.334 1.00 91.06 234 HIS A C 1
ATOM 1846 O O . HIS A 1 234 ? 19.067 -7.516 0.972 1.00 91.06 234 HIS A O 1
ATOM 1852 N N . ASN A 1 235 ? 18.873 -9.190 2.452 1.00 80.69 235 ASN A N 1
ATOM 1853 C CA . ASN A 1 235 ? 19.625 -8.579 3.554 1.00 80.69 235 ASN A CA 1
ATOM 1854 C C . ASN A 1 235 ? 21.035 -8.071 3.190 1.00 80.69 235 ASN A C 1
ATOM 1856 O O . ASN A 1 235 ? 21.624 -7.289 3.913 1.00 80.69 235 ASN A O 1
ATOM 1860 N N . ALA A 1 236 ? 21.649 -8.527 2.091 1.00 83.56 236 ALA A N 1
ATOM 1861 C CA . ALA A 1 236 ? 22.944 -7.955 1.679 1.00 83.56 236 ALA A CA 1
ATOM 1862 C C . ALA A 1 236 ? 22.821 -6.572 1.018 1.00 83.56 236 ALA A C 1
ATOM 1864 O O . ALA A 1 236 ? 23.818 -5.864 0.934 1.00 83.56 236 ALA A O 1
ATOM 1865 N N . PHE A 1 237 ? 21.639 -6.265 0.486 1.00 85.00 237 PHE A N 1
ATOM 1866 C CA . PHE A 1 237 ? 21.308 -4.986 -0.134 1.00 85.00 237 PHE A CA 1
ATOM 1867 C C . PHE A 1 237 ? 20.380 -4.159 0.761 1.00 85.00 237 PHE A C 1
ATOM 1869 O O . PHE A 1 237 ? 20.163 -3.000 0.460 1.00 85.00 237 PHE A O 1
ATOM 1876 N N . GLU A 1 238 ? 19.798 -4.779 1.799 1.00 92.00 238 GLU A N 1
ATOM 1877 C CA . GLU A 1 238 ? 18.737 -4.199 2.631 1.00 92.00 238 GLU A CA 1
ATOM 1878 C C . GLU A 1 238 ? 17.666 -3.506 1.770 1.00 92.00 238 GLU A C 1
ATOM 1880 O O . GLU A 1 238 ? 17.300 -2.342 1.916 1.00 92.00 238 GLU A O 1
ATOM 1885 N N . ASP A 1 239 ? 17.232 -4.242 0.740 1.00 96.62 239 ASP A N 1
ATOM 1886 C CA . ASP A 1 239 ? 16.355 -3.713 -0.284 1.00 96.62 239 ASP A CA 1
ATOM 1887 C C . ASP A 1 239 ? 15.412 -4.774 -0.864 1.00 96.62 239 ASP A C 1
ATOM 1889 O O . ASP A 1 239 ? 15.673 -5.982 -0.881 1.00 96.62 239 ASP A O 1
ATOM 1893 N N . ARG A 1 240 ? 14.281 -4.296 -1.391 1.00 97.38 240 ARG A N 1
ATOM 1894 C CA . ARG A 1 240 ? 13.234 -5.092 -2.029 1.00 97.38 240 ARG A CA 1
ATOM 1895 C C . ARG A 1 240 ? 13.188 -4.922 -3.541 1.00 97.38 240 ARG A C 1
ATOM 1897 O O . ARG A 1 240 ? 13.147 -3.803 -4.055 1.00 97.38 240 ARG A O 1
ATOM 1904 N N . ARG A 1 241 ? 13.020 -6.031 -4.261 1.00 97.06 241 ARG A N 1
ATOM 1905 C CA . ARG A 1 241 ? 12.620 -6.048 -5.682 1.00 97.06 241 ARG A CA 1
ATOM 1906 C C . ARG A 1 241 ? 11.130 -6.336 -5.847 1.00 97.06 241 ARG A C 1
ATOM 1908 O O . ARG A 1 241 ? 10.503 -6.900 -4.950 1.00 97.06 241 ARG A O 1
ATOM 1915 N N . TRP A 1 242 ? 10.560 -5.934 -6.982 1.00 98.00 242 TRP A N 1
ATOM 1916 C CA . TRP A 1 242 ? 9.111 -5.889 -7.193 1.00 98.00 242 TRP A CA 1
ATOM 1917 C C . TRP A 1 242 ? 8.685 -6.489 -8.535 1.00 98.00 242 TRP A C 1
ATOM 1919 O O . TRP A 1 242 ? 9.225 -6.155 -9.587 1.00 98.00 242 TRP A O 1
ATOM 1929 N N . GLU A 1 243 ? 7.677 -7.359 -8.517 1.00 97.25 243 GLU A N 1
ATOM 1930 C CA . GLU A 1 243 ? 6.969 -7.857 -9.703 1.00 97.25 243 GLU A CA 1
ATOM 1931 C C . GLU A 1 243 ? 5.490 -7.442 -9.592 1.00 97.25 243 GLU A C 1
ATOM 1933 O O . GLU A 1 243 ? 4.816 -7.749 -8.609 1.00 97.25 243 GLU A O 1
ATOM 1938 N N . LEU A 1 244 ? 4.985 -6.707 -10.586 1.00 97.50 244 LEU A N 1
ATOM 1939 C CA . LEU A 1 244 ? 3.640 -6.136 -10.605 1.00 97.50 244 LEU A CA 1
ATOM 1940 C C . LEU A 1 244 ? 2.861 -6.721 -11.783 1.00 97.50 244 LEU A C 1
ATOM 1942 O O . LEU A 1 244 ? 3.290 -6.621 -12.928 1.00 97.50 244 LEU A O 1
ATOM 1946 N N . GLY A 1 245 ? 1.718 -7.340 -11.498 1.00 96.38 245 GLY A N 1
ATOM 1947 C CA . GLY A 1 245 ? 0.814 -7.860 -12.523 1.00 96.38 245 GLY A CA 1
ATOM 1948 C C . GLY A 1 245 ? -0.286 -6.862 -12.849 1.00 96.38 245 GLY A C 1
ATOM 1949 O O . GLY A 1 245 ? -0.695 -6.078 -11.988 1.00 96.38 245 GLY A O 1
ATOM 1950 N N . CYS A 1 246 ? -0.791 -6.919 -14.079 1.00 95.38 246 CYS A N 1
ATOM 1951 C CA . CYS A 1 246 ? -1.852 -6.046 -14.570 1.00 95.38 246 CYS A CA 1
ATOM 1952 C C . CYS A 1 246 ? -3.105 -6.836 -14.948 1.00 95.38 246 CYS A C 1
ATOM 1954 O O . CYS A 1 246 ? -3.027 -7.971 -15.416 1.00 95.38 246 CYS A O 1
ATOM 1956 N N . LYS A 1 247 ? -4.271 -6.197 -14.810 1.00 91.50 247 LYS A N 1
ATOM 1957 C CA . LYS A 1 247 ? -5.541 -6.702 -15.341 1.00 91.50 247 LYS A CA 1
ATOM 1958 C C . LYS A 1 247 ? -6.331 -5.621 -16.054 1.00 91.50 247 LYS A C 1
ATOM 1960 O O . LYS A 1 247 ? -6.319 -4.455 -15.649 1.00 91.50 247 LYS A O 1
ATOM 1965 N N . ASP A 1 248 ? -7.091 -6.034 -17.058 1.00 88.62 248 ASP A N 1
ATOM 1966 C CA . ASP A 1 248 ? -8.056 -5.170 -17.729 1.00 88.62 248 ASP A CA 1
ATOM 1967 C C . ASP A 1 248 ? -9.116 -4.703 -16.731 1.00 88.62 248 ASP A C 1
ATOM 1969 O O . ASP A 1 248 ? -9.758 -5.505 -16.052 1.00 88.62 248 ASP A O 1
ATOM 1973 N N . THR A 1 249 ? -9.268 -3.385 -16.612 1.00 79.19 249 THR A N 1
ATOM 1974 C CA . THR A 1 249 ? -10.091 -2.783 -15.555 1.00 79.19 249 THR A CA 1
ATOM 1975 C C . THR A 1 249 ? -11.107 -1.787 -16.102 1.00 79.19 249 THR A C 1
ATOM 1977 O O . THR A 1 249 ? -12.214 -1.692 -15.572 1.00 79.19 249 THR A O 1
ATOM 1980 N N . PHE A 1 250 ? -10.787 -1.048 -17.166 1.00 76.94 250 PHE A N 1
ATOM 1981 C CA . PHE A 1 250 ? -11.713 -0.070 -17.738 1.00 76.94 250 PHE A CA 1
ATOM 1982 C C . PHE A 1 250 ? -11.500 0.124 -19.240 1.00 76.94 250 PHE A C 1
ATOM 1984 O O . PHE A 1 250 ? -10.391 0.042 -19.768 1.00 76.94 250 PHE A O 1
ATOM 1991 N N . ARG A 1 251 ? -12.595 0.438 -19.942 1.00 67.31 251 ARG A N 1
ATOM 1992 C CA . ARG A 1 251 ? -12.574 0.834 -21.353 1.00 67.31 251 ARG A CA 1
ATOM 1993 C C . ARG A 1 251 ? -12.059 2.274 -21.456 1.00 67.31 251 ARG A C 1
ATOM 1995 O O . ARG A 1 251 ? -12.850 3.210 -21.427 1.00 67.31 251 ARG A O 1
ATOM 2002 N N . TYR A 1 252 ? -10.737 2.404 -21.592 1.00 60.25 252 TYR A N 1
ATOM 2003 C CA . TYR A 1 252 ? -9.963 3.640 -21.804 1.00 60.25 252 TYR A CA 1
ATOM 2004 C C . TYR A 1 252 ? -9.787 4.533 -20.561 1.00 60.25 252 TYR A C 1
ATOM 2006 O O . TYR A 1 252 ? -10.751 5.040 -19.995 1.00 60.25 252 TYR A O 1
ATOM 2014 N N . GLY A 1 253 ? -8.531 4.756 -20.159 1.00 60.28 253 GLY A N 1
ATOM 2015 C CA . GLY A 1 253 ? -8.148 5.771 -19.170 1.00 60.28 253 GLY A CA 1
ATOM 2016 C C . GLY A 1 253 ? -7.499 6.942 -19.887 1.00 60.28 253 GLY A C 1
ATOM 2017 O O . GLY A 1 253 ? -6.495 6.752 -20.567 1.00 60.28 253 GLY A O 1
ATOM 2018 N N . THR A 1 254 ? -8.085 8.131 -19.788 1.00 65.31 254 THR A N 1
ATOM 2019 C CA . THR A 1 254 ? -7.564 9.337 -20.459 1.00 65.31 254 THR A CA 1
ATOM 2020 C C . THR A 1 254 ? -7.218 10.457 -19.482 1.00 65.31 254 THR A C 1
ATOM 2022 O O . THR A 1 254 ? -7.020 11.589 -19.905 1.00 65.31 254 THR A O 1
ATOM 2025 N N . ASP A 1 255 ? -7.157 10.154 -18.187 1.00 85.06 255 ASP A N 1
ATOM 2026 C CA . ASP A 1 255 ? -6.764 11.097 -17.141 1.00 85.06 255 ASP A CA 1
ATOM 2027 C C . ASP A 1 255 ? -5.97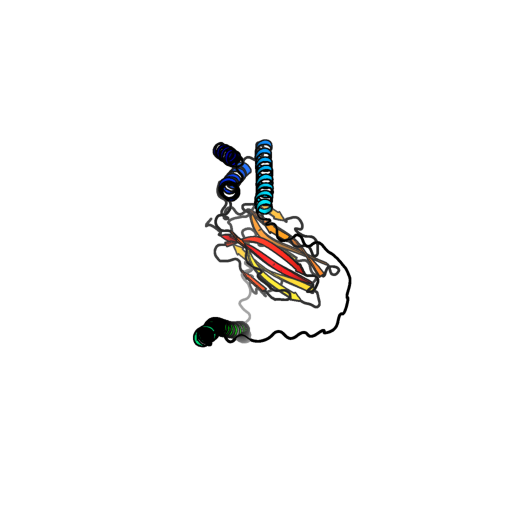0 10.335 -16.081 1.00 85.06 255 ASP A C 1
ATOM 2029 O O . ASP A 1 255 ? -6.533 9.563 -15.301 1.00 85.06 255 ASP A O 1
ATOM 2033 N N . CYS A 1 256 ? -4.650 10.455 -16.151 1.00 91.00 256 CYS A N 1
ATOM 2034 C CA . CYS A 1 256 ? -3.726 9.745 -15.284 1.00 91.00 256 CYS A CA 1
ATOM 2035 C C . CYS A 1 256 ? -2.597 10.677 -14.861 1.00 91.00 256 CYS A C 1
ATOM 2037 O O . CYS A 1 256 ? -2.124 11.489 -15.659 1.00 91.00 256 CYS A O 1
ATOM 2039 N N . PHE A 1 257 ? -2.117 10.519 -13.635 1.00 95.06 257 PHE A N 1
ATOM 2040 C CA . PHE A 1 257 ? -1.026 11.324 -13.104 1.00 95.06 257 PHE A CA 1
ATOM 2041 C C . PHE A 1 257 ? -0.190 10.526 -12.102 1.00 95.06 257 PHE A C 1
ATOM 2043 O O . PHE A 1 257 ? -0.680 9.618 -11.427 1.00 95.06 257 PHE A O 1
ATOM 2050 N N . TRP A 1 258 ? 1.087 10.887 -12.001 1.00 97.38 258 TRP A N 1
ATOM 2051 C CA . TRP A 1 258 ? 1.945 10.446 -10.907 1.00 97.38 258 TRP A CA 1
ATOM 2052 C C . TRP A 1 258 ? 1.700 11.328 -9.690 1.00 97.38 258 TRP A C 1
ATOM 2054 O O . TRP A 1 258 ? 1.685 12.556 -9.803 1.00 97.38 258 TRP A O 1
ATOM 2064 N N . SER A 1 259 ? 1.534 10.711 -8.524 1.00 96.81 259 SER A N 1
ATOM 2065 C CA . SER A 1 259 ? 1.576 11.437 -7.261 1.00 96.81 259 SER A CA 1
ATOM 2066 C C . SER A 1 259 ? 2.954 12.096 -7.072 1.00 96.81 259 SER A C 1
ATOM 2068 O O . SER A 1 259 ? 3.953 11.620 -7.626 1.00 96.81 259 SER A O 1
ATOM 2070 N N . PRO A 1 260 ? 3.074 13.144 -6.238 1.00 96.81 260 PRO A N 1
ATOM 2071 C CA . PRO A 1 260 ? 4.368 13.460 -5.639 1.00 96.81 260 PRO A CA 1
ATOM 2072 C C . PRO A 1 260 ? 4.881 12.261 -4.821 1.00 96.81 260 PRO A C 1
ATOM 2074 O O . PRO A 1 260 ? 4.133 11.312 -4.556 1.00 96.81 260 PRO A O 1
ATOM 2077 N N . TYR A 1 261 ? 6.149 12.304 -4.408 1.00 95.94 261 TYR A N 1
ATOM 2078 C CA . TYR A 1 261 ? 6.654 11.346 -3.425 1.00 95.94 261 TYR A CA 1
ATOM 2079 C C . TYR A 1 261 ? 5.808 11.415 -2.155 1.00 95.94 261 TYR A C 1
ATOM 2081 O O . TYR A 1 261 ? 5.639 12.495 -1.589 1.00 95.94 261 TYR A O 1
ATOM 2089 N N . VAL A 1 262 ? 5.267 10.272 -1.739 1.00 97.50 262 VAL A N 1
ATOM 2090 C CA . VAL A 1 262 ? 4.292 10.197 -0.642 1.00 97.50 262 VAL A CA 1
ATOM 2091 C C . VAL A 1 262 ? 4.949 10.072 0.733 1.00 97.50 262 VAL A C 1
ATOM 2093 O O . VAL A 1 262 ? 4.274 10.246 1.741 1.00 97.50 262 VAL A O 1
ATOM 2096 N N . ASN A 1 263 ? 6.258 9.807 0.771 1.00 96.88 263 ASN A N 1
ATOM 2097 C CA . ASN A 1 263 ? 7.074 9.727 1.979 1.00 96.88 263 ASN A CA 1
ATOM 2098 C C . ASN A 1 263 ? 8.464 10.355 1.791 1.00 96.88 263 ASN A C 1
ATOM 2100 O O . ASN A 1 263 ? 8.936 10.590 0.666 1.00 96.88 263 ASN A O 1
ATOM 2104 N N . TYR A 1 264 ? 9.121 10.607 2.920 1.00 97.00 264 TYR A N 1
ATOM 2105 C CA . TYR A 1 264 ? 10.580 10.685 3.029 1.00 97.00 264 TYR A CA 1
ATOM 2106 C C . TYR A 1 264 ? 11.145 9.300 3.393 1.00 97.00 264 TYR A C 1
ATOM 2108 O O . TYR A 1 264 ? 10.362 8.385 3.648 1.00 97.00 264 TYR A O 1
ATOM 2116 N N . PHE A 1 265 ? 12.472 9.143 3.366 1.00 95.38 265 PHE A N 1
ATOM 2117 C CA . PHE A 1 265 ? 13.121 7.924 3.866 1.00 95.38 265 PHE A CA 1
ATOM 2118 C C . PHE A 1 265 ? 12.796 7.716 5.352 1.00 95.38 265 PHE A C 1
ATOM 2120 O O . PHE A 1 265 ? 12.540 8.705 6.043 1.00 95.38 265 PHE A O 1
ATOM 2127 N N . ASP A 1 266 ? 12.709 6.459 5.781 1.00 91.50 266 ASP A N 1
ATOM 2128 C CA . ASP A 1 266 ? 12.377 5.943 7.127 1.00 91.50 266 ASP A CA 1
ATOM 2129 C C . ASP A 1 266 ? 10.955 6.296 7.607 1.00 91.50 266 ASP A C 1
ATOM 2131 O O . ASP A 1 266 ? 10.377 5.687 8.506 1.00 91.50 266 ASP A O 1
ATOM 2135 N N . GLU A 1 267 ? 10.309 7.253 6.945 1.00 94.44 267 GLU A N 1
ATOM 2136 C CA . GLU A 1 267 ? 8.963 7.690 7.265 1.00 94.44 267 GLU A CA 1
ATOM 2137 C C . GLU A 1 267 ? 7.907 6.727 6.707 1.00 94.44 267 GLU A C 1
ATOM 2139 O O . GLU A 1 267 ? 8.021 6.137 5.616 1.00 94.44 267 GLU A O 1
ATOM 2144 N N . MET A 1 268 ? 6.812 6.611 7.456 1.00 97.38 268 MET A N 1
ATOM 2145 C CA . MET A 1 268 ? 5.623 5.894 7.014 1.00 97.38 268 MET A CA 1
ATOM 2146 C C . MET A 1 268 ? 4.803 6.723 6.018 1.00 97.38 268 MET A C 1
ATOM 2148 O O . MET A 1 268 ? 4.855 7.954 5.998 1.00 97.38 268 MET A O 1
ATOM 2152 N N . PHE A 1 269 ? 3.961 6.057 5.234 1.00 98.06 269 PHE A N 1
ATOM 2153 C CA . PHE A 1 269 ? 2.907 6.718 4.468 1.00 98.06 269 PHE A CA 1
ATOM 2154 C C . PHE A 1 269 ? 1.610 5.927 4.493 1.00 98.06 269 PHE A C 1
ATOM 2156 O O . PHE A 1 269 ? 1.612 4.703 4.580 1.00 98.06 269 PHE A O 1
ATOM 2163 N N . SER A 1 270 ? 0.504 6.647 4.317 1.00 97.69 270 SER A N 1
ATOM 2164 C CA . SER A 1 270 ? -0.804 6.095 3.974 1.00 97.69 270 SER A CA 1
ATOM 2165 C C . SER A 1 270 ? -1.337 6.909 2.798 1.00 97.69 270 SER A C 1
ATOM 2167 O O . SER A 1 270 ? -1.597 8.107 2.925 1.00 97.69 270 SER A O 1
ATOM 2169 N N . PHE A 1 271 ? -1.387 6.290 1.620 1.00 97.06 271 PHE A N 1
ATOM 2170 C CA . PHE A 1 271 ? -1.735 6.942 0.363 1.00 97.06 271 PHE A CA 1
ATOM 2171 C C . PHE A 1 271 ? -2.985 6.316 -0.242 1.00 97.06 271 PHE A C 1
ATOM 2173 O O . PHE A 1 271 ? -3.112 5.095 -0.337 1.00 97.06 271 PHE A O 1
ATOM 2180 N N . GLU A 1 272 ? -3.876 7.170 -0.733 1.00 96.00 272 GLU A N 1
ATOM 2181 C CA . GLU A 1 272 ? -5.036 6.780 -1.521 1.00 96.00 272 GLU A CA 1
ATOM 2182 C C . GLU A 1 272 ? -5.103 7.656 -2.770 1.00 96.00 272 GLU A C 1
ATOM 2184 O O . GLU A 1 272 ? -4.906 8.873 -2.704 1.00 96.00 272 GLU A O 1
ATOM 2189 N N . CYS A 1 273 ? -5.408 7.047 -3.916 1.00 92.62 273 CYS A N 1
ATOM 2190 C CA . CYS A 1 273 ? -5.742 7.820 -5.099 1.00 92.62 273 CYS A CA 1
ATOM 2191 C C . CYS A 1 273 ? -6.999 8.674 -4.830 1.00 92.62 273 CYS A C 1
ATOM 2193 O O . CYS A 1 273 ? -7.873 8.267 -4.056 1.00 92.62 273 CYS A O 1
ATOM 2195 N N . PRO A 1 274 ? -7.146 9.833 -5.499 1.00 87.81 274 PRO A N 1
ATOM 2196 C CA . PRO A 1 274 ? -8.358 10.636 -5.399 1.00 87.81 274 PRO A CA 1
ATOM 2197 C C . PRO A 1 274 ? -9.616 9.841 -5.773 1.00 87.81 274 PRO A C 1
ATOM 2199 O O . PRO A 1 274 ? -9.530 8.807 -6.446 1.00 87.81 274 PRO A O 1
ATOM 2202 N N . PRO A 1 275 ? -10.812 10.345 -5.425 1.00 79.69 275 PRO A N 1
ATOM 2203 C CA . PRO A 1 275 ? -12.062 9.709 -5.815 1.00 79.69 275 PRO A CA 1
ATOM 2204 C C . PRO A 1 275 ? -12.101 9.356 -7.310 1.00 79.69 275 PRO A C 1
ATOM 2206 O O . PRO A 1 275 ? -11.645 10.119 -8.166 1.00 79.69 275 PRO A O 1
ATOM 2209 N N . HIS A 1 276 ? -12.651 8.181 -7.623 1.00 78.19 276 HIS A N 1
ATOM 2210 C CA . HIS A 1 276 ? -12.729 7.619 -8.980 1.00 78.19 276 HIS A CA 1
ATOM 2211 C C . HIS A 1 276 ? -11.381 7.335 -9.652 1.00 78.19 276 HIS A C 1
ATOM 2213 O O . HIS A 1 276 ? -11.340 7.236 -10.876 1.00 78.19 276 HIS A O 1
ATOM 2219 N N . HIS A 1 277 ? -10.288 7.200 -8.902 1.00 88.31 277 HIS A N 1
ATOM 2220 C CA . HIS A 1 277 ? -8.997 6.798 -9.452 1.00 88.31 277 HIS A CA 1
ATOM 2221 C C . HIS A 1 277 ? -8.541 5.456 -8.876 1.00 88.31 277 HIS A C 1
ATOM 2223 O O . HIS A 1 277 ? -8.777 5.148 -7.710 1.00 88.31 277 HIS A O 1
ATOM 2229 N N . VAL A 1 278 ? -7.895 4.651 -9.717 1.00 91.56 278 VAL A N 1
ATOM 2230 C CA . VAL A 1 278 ? -7.247 3.391 -9.330 1.00 91.56 278 VAL A CA 1
ATOM 2231 C C . VAL A 1 278 ? -5.736 3.513 -9.458 1.00 91.56 278 VAL A C 1
ATOM 2233 O O . VAL A 1 278 ? -5.242 4.248 -10.319 1.00 91.56 278 VAL A O 1
ATOM 2236 N N . ILE A 1 279 ? -5.008 2.742 -8.653 1.00 95.94 279 ILE A N 1
ATOM 2237 C CA . ILE A 1 279 ? -3.563 2.583 -8.802 1.00 95.94 279 ILE A CA 1
ATOM 2238 C C . ILE A 1 279 ? -3.296 1.689 -10.019 1.00 95.94 279 ILE A C 1
ATOM 2240 O O . ILE A 1 279 ? -3.720 0.534 -10.099 1.00 95.94 279 ILE A O 1
ATOM 2244 N N . THR A 1 280 ? -2.564 2.242 -10.977 1.00 95.88 280 THR A N 1
ATOM 2245 C CA . THR A 1 280 ? -2.154 1.577 -12.222 1.00 95.88 280 THR A CA 1
ATOM 2246 C C . THR A 1 280 ? -0.642 1.456 -12.354 1.00 95.88 280 THR A C 1
ATOM 2248 O O . THR A 1 280 ? -0.171 0.782 -13.261 1.00 95.88 280 THR A O 1
ATOM 2251 N N . GLY A 1 281 ? 0.123 2.062 -11.447 1.00 97.56 281 GLY A N 1
ATOM 2252 C CA . GLY A 1 281 ? 1.578 2.012 -11.449 1.00 97.56 281 GLY A CA 1
ATOM 2253 C C . GLY A 1 281 ? 2.181 2.400 -10.106 1.00 97.56 281 GLY A C 1
ATOM 2254 O O . GLY A 1 281 ? 1.519 3.014 -9.266 1.00 97.56 281 GLY A O 1
ATOM 2255 N N . MET A 1 282 ? 3.439 2.020 -9.921 1.00 98.50 282 MET A N 1
ATOM 2256 C CA . MET A 1 282 ? 4.253 2.277 -8.737 1.00 98.50 282 MET A CA 1
ATOM 2257 C C . MET A 1 282 ? 5.666 2.640 -9.190 1.00 98.50 282 MET A C 1
ATOM 2259 O O . MET A 1 282 ? 6.214 2.023 -10.105 1.00 98.50 282 MET A O 1
ATOM 2263 N N . SER A 1 283 ? 6.244 3.652 -8.554 1.00 98.44 283 SER A N 1
ATOM 2264 C CA . SER A 1 283 ? 7.614 4.089 -8.796 1.00 98.44 283 SER A CA 1
ATOM 2265 C C . SER A 1 283 ? 8.303 4.347 -7.466 1.00 98.44 283 SER A C 1
ATOM 2267 O O . SER A 1 283 ? 7.700 4.909 -6.552 1.00 98.44 283 SER A O 1
ATOM 2269 N N . SER A 1 284 ? 9.564 3.951 -7.356 1.00 98.38 284 SER A N 1
ATOM 2270 C CA . SER A 1 284 ? 10.375 4.187 -6.168 1.00 98.38 284 SER A CA 1
ATOM 2271 C C . SER A 1 284 ? 11.857 4.246 -6.491 1.00 98.38 284 SER A C 1
ATOM 2273 O O . SER A 1 284 ? 12.319 3.612 -7.435 1.00 98.38 284 SER A O 1
ATOM 2275 N N . HIS A 1 285 ? 12.621 4.947 -5.664 1.00 94.81 285 HIS A N 1
ATOM 2276 C CA . HIS A 1 285 ? 14.081 4.863 -5.659 1.00 94.81 285 HIS A CA 1
ATOM 2277 C C . HIS A 1 285 ? 14.560 4.520 -4.252 1.00 94.81 285 HIS A C 1
ATOM 2279 O O . HIS A 1 285 ? 13.921 4.923 -3.279 1.00 94.81 285 HIS A O 1
ATOM 2285 N N . HIS A 1 286 ? 15.637 3.744 -4.183 1.00 95.38 286 HIS A N 1
ATOM 2286 C CA . HIS A 1 286 ? 16.316 3.350 -2.949 1.00 95.38 286 HIS A CA 1
ATOM 2287 C C . HIS A 1 286 ? 17.472 4.318 -2.644 1.00 95.38 286 HIS A C 1
ATOM 2289 O O . HIS A 1 286 ? 17.902 5.071 -3.531 1.00 95.38 286 HIS A O 1
ATOM 2295 N N . ASN A 1 287 ? 17.898 4.373 -1.383 1.00 93.94 287 ASN A N 1
ATOM 2296 C CA . ASN A 1 287 ? 19.085 5.100 -0.960 1.00 93.94 287 ASN A CA 1
ATOM 2297 C C . ASN A 1 287 ? 19.877 4.319 0.092 1.00 93.94 287 ASN A C 1
ATOM 2299 O O . ASN A 1 287 ? 19.435 4.230 1.230 1.00 93.94 287 ASN A O 1
ATOM 2303 N N . ASP A 1 288 ? 21.100 3.929 -0.256 1.00 84.50 288 ASP A N 1
ATOM 2304 C CA . ASP A 1 288 ? 22.016 3.144 0.587 1.00 84.50 288 ASP A CA 1
ATOM 2305 C C . ASP A 1 288 ? 22.374 3.789 1.945 1.00 84.50 288 ASP A C 1
ATOM 2307 O O . ASP A 1 288 ? 22.909 3.130 2.825 1.00 84.50 288 ASP A O 1
ATOM 2311 N N . ASN A 1 289 ? 22.158 5.098 2.154 1.00 90.00 289 ASN A N 1
ATOM 2312 C CA . ASN A 1 289 ? 22.426 5.692 3.479 1.00 90.00 289 ASN A CA 1
ATOM 2313 C C . ASN A 1 289 ? 21.275 5.473 4.460 1.00 90.00 289 ASN A C 1
ATOM 2315 O O . ASN A 1 289 ? 21.493 5.575 5.664 1.00 90.00 289 ASN A O 1
ATOM 2319 N N . TYR A 1 290 ? 20.071 5.282 3.929 1.00 91.25 290 TYR A N 1
ATOM 2320 C CA . TYR A 1 290 ? 18.854 5.038 4.694 1.00 91.25 290 TYR A CA 1
ATOM 2321 C C . TYR A 1 290 ? 18.418 3.573 4.608 1.00 91.25 290 TYR A C 1
ATOM 2323 O O . TYR A 1 290 ? 17.532 3.181 5.342 1.00 91.25 290 TYR A O 1
ATOM 2331 N N . GLU A 1 291 ? 18.983 2.806 3.666 1.00 94.81 291 GLU A N 1
ATOM 2332 C CA . GLU A 1 291 ? 18.534 1.458 3.300 1.00 94.81 291 GLU A CA 1
ATOM 2333 C C . GLU A 1 291 ? 17.011 1.379 3.136 1.00 94.81 291 GLU A C 1
ATOM 2335 O O . GLU A 1 291 ? 16.297 0.513 3.636 1.00 94.81 291 GLU A O 1
ATOM 2340 N N . ASP A 1 292 ? 16.488 2.383 2.428 1.00 97.69 292 ASP A N 1
ATOM 2341 C CA . ASP A 1 292 ? 15.059 2.609 2.340 1.00 97.69 292 ASP A CA 1
ATOM 2342 C C . ASP A 1 292 ? 14.640 3.227 0.999 1.00 97.69 292 ASP A C 1
ATOM 2344 O O . ASP A 1 292 ? 15.436 3.769 0.224 1.00 97.69 292 ASP A O 1
ATOM 2348 N N . ARG A 1 293 ? 13.337 3.155 0.704 1.00 98.12 293 ARG A N 1
ATOM 2349 C CA . ARG A 1 293 ? 12.714 3.635 -0.527 1.00 98.12 293 ARG A CA 1
ATOM 2350 C C . ARG A 1 293 ? 11.708 4.759 -0.313 1.00 98.12 293 ARG A C 1
ATOM 2352 O O . ARG A 1 293 ? 10.808 4.703 0.528 1.00 98.12 293 ARG A O 1
ATOM 2359 N N . ARG A 1 294 ? 11.739 5.720 -1.241 1.00 97.19 294 ARG A N 1
ATOM 2360 C CA . ARG A 1 294 ? 10.663 6.708 -1.429 1.00 97.19 294 ARG A CA 1
ATOM 2361 C C . ARG A 1 294 ? 9.705 6.287 -2.528 1.00 97.19 294 ARG A C 1
ATOM 2363 O O . ARG A 1 294 ? 10.142 5.824 -3.577 1.00 97.19 294 ARG A O 1
ATOM 2370 N N . TRP A 1 295 ? 8.416 6.540 -2.327 1.00 98.62 295 TRP A N 1
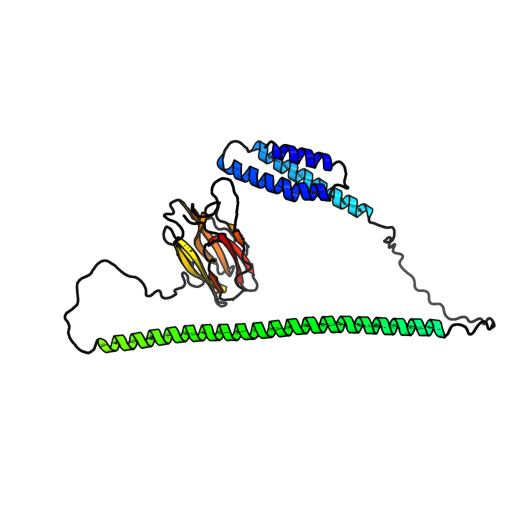ATOM 2371 C CA . TRP A 1 295 ? 7.339 5.978 -3.140 1.00 98.62 295 TRP A CA 1
ATOM 2372 C C . TRP A 1 295 ? 6.512 7.026 -3.878 1.00 98.62 295 TRP A C 1
ATOM 2374 O O . TRP A 1 295 ? 6.207 8.094 -3.350 1.00 98.62 295 TRP A O 1
ATOM 2384 N N . GLN A 1 296 ? 6.109 6.689 -5.100 1.00 98.44 296 GLN A N 1
ATOM 2385 C CA . GLN A 1 296 ? 5.120 7.389 -5.916 1.00 98.44 296 GLN A CA 1
ATOM 2386 C C . GLN A 1 296 ? 4.145 6.374 -6.512 1.00 98.44 296 GLN A C 1
ATOM 2388 O O . GLN A 1 296 ? 4.517 5.245 -6.838 1.00 98.44 296 GLN A O 1
ATOM 2393 N N . PHE A 1 297 ? 2.904 6.804 -6.719 1.00 98.69 297 PHE A N 1
ATOM 2394 C CA . PHE A 1 297 ? 1.852 5.976 -7.297 1.00 98.69 297 PHE A CA 1
ATOM 2395 C C . PHE A 1 297 ? 1.271 6.639 -8.542 1.00 98.69 297 PHE A C 1
ATOM 2397 O O . PHE A 1 297 ? 1.093 7.858 -8.590 1.00 98.69 297 PHE A O 1
ATOM 2404 N N . TYR A 1 298 ? 0.970 5.826 -9.552 1.00 97.56 298 TYR A N 1
ATOM 2405 C CA . TYR A 1 298 ? 0.341 6.279 -10.786 1.00 97.56 298 TYR A CA 1
ATOM 2406 C C . TYR A 1 298 ? -1.160 6.020 -10.718 1.00 97.56 298 TYR A C 1
ATOM 2408 O O . TYR A 1 298 ? -1.614 4.872 -10.762 1.00 97.56 298 TYR A O 1
ATOM 2416 N N . CYS A 1 299 ? -1.932 7.094 -10.590 1.00 94.56 299 CYS A N 1
ATOM 2417 C CA . CYS A 1 299 ? -3.380 7.041 -10.459 1.00 94.56 299 CYS A CA 1
ATOM 2418 C C . CYS A 1 299 ? -4.028 7.337 -11.810 1.00 94.56 299 CYS A C 1
ATOM 2420 O O . CYS A 1 299 ? -3.731 8.361 -12.421 1.00 94.56 299 CYS A O 1
ATOM 2422 N N . CYS A 1 300 ? -4.950 6.482 -12.246 1.00 91.56 300 CYS A N 1
ATOM 2423 C CA . CYS A 1 300 ? -5.759 6.711 -13.441 1.00 91.56 300 CYS A CA 1
ATOM 2424 C C . CYS A 1 300 ? -7.236 6.768 -13.088 1.00 91.56 300 CYS A C 1
ATOM 2426 O O . CYS A 1 300 ? -7.739 5.937 -12.325 1.00 91.56 300 CYS A O 1
ATOM 2428 N N . ARG A 1 301 ? -7.948 7.716 -13.694 1.00 86.06 301 ARG A N 1
ATOM 2429 C CA . ARG A 1 301 ? -9.390 7.851 -13.535 1.00 86.06 301 ARG A CA 1
ATOM 2430 C C . ARG A 1 301 ? -10.108 6.640 -14.124 1.00 86.06 301 ARG A C 1
ATOM 2432 O O . ARG A 1 301 ? -9.920 6.290 -15.286 1.00 86.06 301 ARG A O 1
ATOM 2439 N N . SER A 1 302 ? -10.999 6.052 -13.338 1.00 78.50 302 SER A N 1
ATOM 2440 C CA . SER A 1 302 ? -11.867 4.948 -13.719 1.00 78.50 302 SER A CA 1
ATOM 2441 C C . SER A 1 302 ? -13.311 5.261 -13.338 1.00 78.50 302 SER A C 1
ATOM 2443 O O . SER A 1 302 ? -13.652 5.446 -12.171 1.00 78.50 302 SER A O 1
ATOM 2445 N N . LYS A 1 303 ? -14.194 5.271 -14.344 1.00 68.75 303 LYS A N 1
ATOM 2446 C CA . LYS A 1 303 ? -15.651 5.428 -14.164 1.00 68.75 303 LYS A CA 1
ATOM 2447 C C . LYS A 1 303 ? -16.317 4.185 -13.553 1.00 68.75 303 LYS A C 1
ATOM 2449 O O . LYS A 1 303 ? -17.513 4.199 -13.295 1.00 68.75 303 LYS A O 1
ATOM 2454 N N . CYS A 1 304 ? -15.542 3.118 -13.365 1.00 62.50 304 CYS A N 1
ATOM 2455 C CA . CYS A 1 304 ? -15.996 1.785 -12.974 1.00 62.50 304 CYS A CA 1
ATOM 2456 C C . CYS A 1 304 ? -15.798 1.492 -11.479 1.00 62.50 304 CYS A C 1
ATOM 2458 O O . CYS A 1 304 ? -16.144 0.413 -10.996 1.00 62.50 304 CYS A O 1
ATOM 2460 N N . ILE A 1 305 ? -15.227 2.445 -10.738 1.00 66.00 305 ILE A N 1
ATOM 2461 C CA . ILE A 1 305 ? -15.207 2.429 -9.275 1.00 66.00 305 ILE A CA 1
ATOM 2462 C C . ILE A 1 305 ? -16.524 3.033 -8.797 1.00 66.00 305 ILE A C 1
ATOM 2464 O O . ILE A 1 305 ? -16.984 4.018 -9.374 1.00 66.00 305 ILE A O 1
ATOM 2468 N N . SER A 1 306 ? -17.119 2.470 -7.742 1.00 49.38 306 SER A N 1
ATOM 2469 C CA . SER A 1 306 ? -18.298 3.032 -7.073 1.00 49.38 306 SER A CA 1
ATOM 2470 C C . SER A 1 306 ? -18.033 4.449 -6.562 1.00 49.38 306 SER A C 1
ATOM 2472 O O . SER A 1 306 ? -17.660 4.673 -5.418 1.00 49.38 306 SER A O 1
ATOM 2474 N N . GLY A 1 307 ? -18.273 5.394 -7.452 1.00 46.25 307 GLY A N 1
ATOM 2475 C CA . GLY A 1 307 ? -18.551 6.784 -7.200 1.00 46.25 307 GLY A CA 1
ATOM 2476 C C . GLY A 1 307 ? -19.356 7.250 -8.410 1.00 46.25 307 GLY A C 1
ATOM 2477 O O . GLY A 1 307 ? -18.831 7.790 -9.377 1.00 46.25 307 GLY A O 1
ATOM 2478 N N . VAL A 1 308 ? -20.641 6.924 -8.406 1.00 39.59 308 VAL A N 1
ATOM 2479 C CA . VAL A 1 308 ? -21.628 7.501 -9.316 1.00 39.59 308 VAL A CA 1
ATOM 2480 C C . VAL A 1 308 ? -22.518 8.333 -8.405 1.00 39.59 308 VAL A C 1
ATOM 2482 O O . VAL A 1 308 ? -23.147 7.767 -7.518 1.00 39.59 308 VAL A O 1
ATOM 2485 N N . SER A 1 309 ? -22.471 9.658 -8.569 1.00 39.34 309 SER A N 1
ATOM 2486 C CA . SER A 1 309 ? -23.383 10.659 -7.989 1.00 39.34 309 SER A CA 1
ATOM 2487 C C . SER A 1 309 ? -23.818 10.422 -6.528 1.00 39.34 309 SER A C 1
ATOM 2489 O O . SER A 1 309 ? -24.818 9.755 -6.270 1.00 39.34 309 SER A O 1
ATOM 2491 N N . GLY A 1 310 ? -23.111 11.029 -5.570 1.00 42.00 310 GLY A N 1
ATOM 2492 C CA . GLY A 1 310 ? -23.645 11.246 -4.217 1.00 42.00 310 GLY A CA 1
ATOM 2493 C C . GLY A 1 310 ? -23.490 10.115 -3.191 1.00 42.00 310 GLY A C 1
ATOM 2494 O O . GLY A 1 310 ? -24.057 10.227 -2.106 1.00 42.00 310 GLY A O 1
ATOM 2495 N N . HIS A 1 311 ? -22.720 9.055 -3.464 1.00 40.22 311 HIS A N 1
ATOM 2496 C CA . HIS A 1 311 ? -22.367 8.039 -2.459 1.00 40.22 311 HIS A CA 1
ATOM 2497 C C . HIS A 1 311 ? -20.850 7.847 -2.357 1.00 40.22 311 HIS A C 1
ATOM 2499 O O . HIS A 1 311 ? -20.211 7.273 -3.238 1.00 40.22 311 HIS A O 1
ATOM 2505 N N . CYS A 1 312 ? -20.283 8.330 -1.254 1.00 45.22 312 CYS A N 1
ATOM 2506 C CA . CYS A 1 312 ? -18.903 8.107 -0.856 1.00 45.22 312 CYS A CA 1
ATOM 2507 C C . CYS A 1 312 ? -18.754 6.671 -0.284 1.00 45.22 312 CYS A C 1
ATOM 2509 O O . CYS A 1 312 ? -19.345 6.368 0.743 1.00 45.22 312 CYS A O 1
ATOM 2511 N N . ASN A 1 313 ? -17.967 5.808 -0.950 1.00 50.94 313 ASN A N 1
ATOM 2512 C CA . ASN A 1 313 ? -17.547 4.444 -0.549 1.00 50.94 313 ASN A CA 1
ATOM 2513 C C . ASN A 1 313 ? -18.646 3.428 -0.175 1.00 50.94 313 ASN A C 1
ATOM 2515 O O . ASN A 1 313 ? -19.049 3.350 0.980 1.00 50.94 313 ASN A O 1
ATOM 2519 N N . SER A 1 314 ? -19.023 2.533 -1.098 1.00 58.34 314 SER A N 1
ATOM 2520 C CA . SER A 1 314 ? -19.819 1.350 -0.711 1.00 58.34 314 SER A CA 1
ATOM 2521 C C . SER A 1 314 ? -19.001 0.121 -0.305 1.00 58.34 314 SER A C 1
ATOM 2523 O O . SER A 1 314 ? -19.484 -0.606 0.543 1.00 58.34 314 SER A O 1
ATOM 2525 N N . ASP A 1 315 ? -17.796 -0.137 -0.834 1.00 76.25 315 ASP A N 1
ATOM 2526 C CA . ASP A 1 315 ? -17.130 -1.444 -0.628 1.00 76.25 315 ASP A CA 1
ATOM 2527 C C . ASP A 1 315 ? -15.593 -1.357 -0.708 1.00 76.25 315 ASP A C 1
ATOM 2529 O O . ASP A 1 315 ? -14.964 -2.034 -1.523 1.00 76.25 315 ASP A O 1
ATOM 2533 N N . CYS A 1 316 ? -14.968 -0.482 0.083 1.00 85.75 316 CYS A N 1
ATOM 2534 C CA . CYS A 1 316 ? -13.506 -0.385 0.150 1.00 85.75 316 CYS A CA 1
ATOM 2535 C C . CYS A 1 316 ? -12.974 -0.928 1.471 1.00 85.75 316 CYS A C 1
ATOM 2537 O O . CYS A 1 316 ? -13.472 -0.564 2.536 1.00 85.75 316 CYS A O 1
ATOM 2539 N N . LEU A 1 317 ? -11.933 -1.753 1.403 1.00 91.38 317 LEU A N 1
ATOM 2540 C CA . LEU A 1 317 ? -11.331 -2.410 2.556 1.00 91.38 317 LEU A CA 1
ATOM 2541 C C . LEU A 1 317 ? -9.815 -2.249 2.524 1.00 91.38 317 LEU A C 1
ATOM 2543 O O . LEU A 1 317 ? -9.178 -2.373 1.477 1.00 91.38 317 LEU A O 1
ATOM 2547 N N . TRP A 1 318 ? -9.250 -1.992 3.700 1.00 94.94 318 TRP A N 1
ATOM 2548 C CA . TRP A 1 318 ? -7.823 -2.139 3.944 1.00 94.94 318 TRP A CA 1
ATOM 2549 C C . TRP A 1 318 ? -7.524 -3.592 4.299 1.00 94.94 318 TRP A C 1
ATOM 2551 O O . TRP A 1 318 ? -8.253 -4.214 5.075 1.00 94.94 318 TRP A O 1
ATOM 2561 N N . THR A 1 319 ? -6.442 -4.131 3.751 1.00 97.31 319 THR A N 1
ATOM 2562 C CA . THR A 1 319 ? -5.875 -5.389 4.233 1.00 97.31 319 THR A CA 1
ATOM 2563 C C . THR A 1 319 ? -5.253 -5.194 5.619 1.00 97.31 319 THR A C 1
ATOM 2565 O O . THR A 1 319 ? -4.940 -4.079 6.043 1.00 97.31 319 THR A O 1
ATOM 2568 N N . THR A 1 320 ? -4.985 -6.297 6.315 1.00 96.19 320 THR A N 1
ATOM 2569 C CA . THR A 1 320 ? -3.903 -6.320 7.309 1.00 96.19 320 THR A CA 1
ATOM 2570 C C . THR A 1 320 ? -2.548 -6.186 6.605 1.00 96.19 320 THR A C 1
ATOM 2572 O O . THR A 1 320 ? -2.490 -6.111 5.373 1.00 96.19 320 THR A O 1
ATOM 2575 N N . TYR A 1 321 ? -1.446 -6.161 7.360 1.00 97.19 321 TYR A N 1
ATOM 2576 C CA . TYR A 1 321 ? -0.127 -6.259 6.734 1.00 97.19 321 TYR A CA 1
ATOM 2577 C C . TYR A 1 321 ? -0.026 -7.564 5.941 1.00 97.19 321 TYR A C 1
ATOM 2579 O O . TYR A 1 321 ? -0.360 -8.624 6.471 1.00 97.19 321 TYR A O 1
ATOM 2587 N N . VAL A 1 322 ? 0.369 -7.465 4.672 1.00 97.31 322 VAL A N 1
ATOM 2588 C CA . VAL A 1 322 ? 0.403 -8.599 3.734 1.00 97.31 322 VAL A CA 1
ATOM 2589 C C . VAL A 1 322 ? 1.736 -9.346 3.744 1.00 97.31 322 VAL A C 1
ATOM 2591 O O . VAL A 1 322 ? 1.844 -10.393 3.118 1.00 97.31 322 VAL A O 1
ATOM 2594 N N . ASN A 1 323 ? 2.732 -8.804 4.441 1.00 97.56 323 ASN A N 1
ATOM 2595 C CA . ASN A 1 323 ? 4.058 -9.380 4.629 1.00 97.56 323 ASN A CA 1
ATOM 2596 C C . ASN A 1 323 ? 4.527 -9.177 6.067 1.00 97.56 323 ASN A C 1
ATOM 2598 O O . ASN A 1 323 ? 3.971 -8.333 6.779 1.00 97.56 323 ASN A O 1
ATOM 2602 N N . SER A 1 324 ? 5.569 -9.899 6.457 1.00 96.44 324 SER A N 1
ATOM 2603 C CA . SER A 1 324 ? 6.494 -9.594 7.554 1.00 96.44 324 SER A CA 1
ATOM 2604 C C . SER A 1 324 ? 7.785 -8.967 7.004 1.00 96.44 324 SER A C 1
ATOM 2606 O O . SER A 1 324 ? 7.979 -8.924 5.786 1.00 96.44 324 SER A O 1
ATOM 2608 N N . PHE A 1 325 ? 8.650 -8.458 7.887 1.00 93.75 325 PHE A N 1
ATOM 2609 C CA . PHE A 1 325 ? 9.996 -8.018 7.491 1.00 93.75 325 PHE A CA 1
ATOM 2610 C C . PHE A 1 325 ? 10.803 -9.195 6.938 1.00 93.75 325 PHE A C 1
ATOM 2612 O O . PHE A 1 325 ? 10.548 -10.336 7.330 1.00 93.75 325 PHE A O 1
ATOM 2619 N N . ASP A 1 326 ? 11.702 -8.926 5.996 1.00 90.56 326 ASP A N 1
ATOM 2620 C CA . ASP A 1 326 ? 12.516 -9.884 5.229 1.00 90.56 326 ASP A CA 1
ATOM 2621 C C . ASP A 1 326 ? 11.728 -10.897 4.387 1.00 90.56 326 ASP A C 1
ATOM 2623 O O . ASP A 1 326 ? 12.281 -11.631 3.569 1.00 90.56 326 ASP A O 1
ATOM 2627 N N . GLU A 1 327 ? 10.408 -10.946 4.552 1.00 92.19 327 GLU A N 1
ATOM 2628 C CA . GLU A 1 327 ? 9.585 -11.980 3.958 1.00 92.19 327 GLU A CA 1
ATOM 2629 C C . GLU A 1 327 ? 9.364 -11.711 2.467 1.00 92.19 327 GLU A C 1
ATOM 2631 O O . GLU A 1 327 ? 9.037 -10.589 2.045 1.00 92.19 327 GLU A O 1
ATOM 2636 N N . TYR A 1 328 ? 9.468 -12.775 1.671 1.00 95.50 328 TYR A N 1
ATOM 2637 C CA . TYR A 1 328 ? 8.849 -12.815 0.355 1.00 95.50 328 TYR A CA 1
ATOM 2638 C C . TYR A 1 328 ? 7.331 -12.745 0.512 1.00 95.50 328 TYR A C 1
ATOM 2640 O O . TYR A 1 328 ? 6.751 -13.499 1.289 1.00 95.50 328 TYR A O 1
ATOM 2648 N N . PHE A 1 329 ? 6.660 -11.922 -0.287 1.00 96.25 329 PHE A N 1
ATOM 2649 C CA . PHE A 1 329 ? 5.206 -11.968 -0.343 1.00 96.25 329 PHE A CA 1
ATOM 2650 C C . PHE A 1 329 ? 4.676 -11.914 -1.766 1.00 96.25 329 PHE A C 1
ATOM 2652 O O . PHE A 1 329 ? 5.271 -11.331 -2.673 1.00 96.25 329 PHE A O 1
ATOM 2659 N N . HIS A 1 330 ? 3.491 -12.495 -1.927 1.00 97.00 330 HIS A N 1
ATOM 2660 C CA . HIS A 1 330 ? 2.667 -12.375 -3.114 1.00 97.00 330 HIS A CA 1
ATOM 2661 C C . HIS A 1 330 ? 1.246 -12.032 -2.690 1.00 97.00 330 HIS A C 1
ATOM 2663 O O . HIS A 1 330 ? 0.555 -12.833 -2.063 1.00 97.00 330 HIS A O 1
ATOM 2669 N N . TRP A 1 331 ? 0.796 -10.846 -3.071 1.00 97.44 331 TRP A N 1
ATOM 2670 C CA . TRP A 1 331 ? -0.559 -10.394 -2.831 1.00 97.44 331 TRP A CA 1
ATOM 2671 C C . TRP A 1 331 ? -1.286 -10.171 -4.153 1.00 97.44 331 TRP A C 1
ATOM 2673 O O . TRP A 1 331 ? -0.734 -9.617 -5.103 1.00 97.44 331 TRP A O 1
ATOM 2683 N N . THR A 1 332 ? -2.545 -10.594 -4.217 1.00 97.31 332 THR A N 1
ATOM 2684 C CA . THR A 1 332 ? -3.411 -10.375 -5.378 1.00 97.31 332 THR A CA 1
ATOM 2685 C C . THR A 1 332 ? -4.603 -9.534 -4.964 1.00 97.31 332 THR A C 1
ATOM 2687 O O . THR A 1 332 ? -5.191 -9.738 -3.901 1.00 97.31 332 THR A O 1
ATOM 2690 N N . VAL A 1 333 ? -4.965 -8.576 -5.814 1.00 95.06 333 VAL A N 1
ATOM 2691 C CA . VAL A 1 333 ? -6.188 -7.801 -5.628 1.00 95.06 333 VAL A CA 1
ATOM 2692 C C . VAL A 1 333 ? -7.363 -8.775 -5.705 1.00 95.06 333 VAL A C 1
ATOM 2694 O O . VAL A 1 333 ? -7.466 -9.489 -6.711 1.00 95.06 333 VAL A O 1
ATOM 2697 N N . PRO A 1 334 ? -8.269 -8.794 -4.710 1.00 93.62 334 PRO A N 1
ATOM 2698 C CA . PRO A 1 334 ? -9.397 -9.713 -4.714 1.00 93.62 334 PRO A CA 1
ATOM 2699 C C . PRO A 1 334 ? -10.227 -9.653 -6.008 1.00 93.62 334 PRO A C 1
ATOM 2701 O O . PRO A 1 334 ? -10.273 -8.609 -6.681 1.00 93.62 334 PRO A O 1
ATOM 2704 N N . PRO A 1 335 ? -10.906 -10.757 -6.373 1.00 88.06 335 PRO A N 1
ATOM 2705 C CA . PRO A 1 335 ? -11.795 -10.783 -7.527 1.00 88.06 335 PRO A CA 1
ATOM 2706 C C . PRO A 1 335 ? -12.802 -9.630 -7.492 1.00 88.06 335 PRO A C 1
ATOM 2708 O O . PRO A 1 335 ? -13.264 -9.224 -6.427 1.00 88.06 335 PRO A O 1
ATOM 2711 N N . HIS A 1 336 ? -13.133 -9.092 -8.668 1.00 85.25 336 HIS A N 1
ATOM 2712 C CA . HIS A 1 336 ? -14.071 -7.970 -8.816 1.00 85.25 336 HIS A CA 1
ATOM 2713 C C . HIS A 1 336 ? -13.728 -6.739 -7.962 1.00 85.25 336 HIS A C 1
ATOM 2715 O O . HIS A 1 336 ? -14.622 -6.004 -7.564 1.00 85.25 336 HIS A O 1
ATOM 2721 N N . SER A 1 337 ? -12.449 -6.511 -7.662 1.00 89.69 337 SER A N 1
ATOM 2722 C CA . SER A 1 337 ? -11.978 -5.347 -6.909 1.00 89.69 337 SER A CA 1
ATOM 2723 C C . SER A 1 337 ? -10.800 -4.673 -7.599 1.00 89.69 337 SER A C 1
ATOM 2725 O O . SER A 1 337 ? -10.162 -5.269 -8.461 1.00 89.69 337 SER A O 1
ATOM 2727 N N . VAL A 1 338 ? -10.473 -3.443 -7.223 1.00 91.50 338 VAL A N 1
ATOM 2728 C CA . VAL A 1 338 ? -9.345 -2.671 -7.764 1.00 91.50 338 VAL A CA 1
ATOM 2729 C C . VAL A 1 338 ? -8.513 -2.072 -6.641 1.00 91.50 338 VAL A C 1
ATOM 2731 O O . VAL A 1 338 ? -9.061 -1.694 -5.608 1.00 91.50 338 VAL A O 1
ATOM 2734 N N . LEU A 1 339 ? -7.198 -1.982 -6.843 1.00 95.12 339 LEU A N 1
ATOM 2735 C CA . LEU A 1 339 ? -6.277 -1.335 -5.912 1.00 95.12 339 LEU A CA 1
ATOM 2736 C C . LEU A 1 339 ? -6.441 0.190 -5.986 1.00 95.12 339 LEU A C 1
ATOM 2738 O O . LEU A 1 339 ? -6.375 0.769 -7.071 1.00 95.12 339 LEU A O 1
ATOM 2742 N N . VAL A 1 340 ? -6.644 0.840 -4.842 1.00 94.25 340 VAL A N 1
ATOM 2743 C CA . VAL A 1 340 ? -6.859 2.298 -4.752 1.00 94.25 340 VAL A CA 1
ATOM 2744 C C . VAL A 1 340 ? -5.930 2.993 -3.760 1.00 94.25 340 VAL A C 1
ATOM 2746 O O . VAL A 1 340 ? -5.817 4.214 -3.803 1.00 94.25 340 VAL A O 1
ATOM 2749 N N . GLY A 1 341 ? -5.265 2.247 -2.878 1.00 96.56 341 GLY A N 1
ATOM 2750 C CA . GLY A 1 341 ? -4.376 2.816 -1.871 1.00 96.56 341 GLY A CA 1
ATOM 2751 C C . GLY A 1 341 ? -3.345 1.823 -1.354 1.00 96.56 341 GLY A C 1
ATOM 2752 O O . GLY A 1 341 ? -3.479 0.610 -1.539 1.00 96.56 341 GLY A O 1
ATOM 2753 N N . ALA A 1 342 ? -2.319 2.354 -0.706 1.00 98.62 342 ALA A N 1
ATOM 2754 C CA . ALA A 1 342 ? -1.245 1.602 -0.081 1.00 98.62 342 ALA A CA 1
ATOM 2755 C C . ALA A 1 342 ? -0.780 2.322 1.189 1.00 98.62 342 ALA A C 1
ATOM 2757 O O . ALA A 1 342 ? -0.746 3.550 1.240 1.00 98.62 342 ALA A O 1
ATOM 2758 N N . GLU A 1 343 ? -0.409 1.551 2.201 1.00 98.69 343 GLU A N 1
ATOM 2759 C CA . GLU A 1 343 ? 0.185 2.041 3.441 1.00 98.69 343 GLU A CA 1
ATOM 2760 C C . GLU A 1 343 ? 1.427 1.213 3.743 1.00 98.69 343 GLU A C 1
ATOM 2762 O O . GLU A 1 343 ? 1.426 -0.010 3.574 1.00 98.69 343 GLU A O 1
ATOM 2767 N N . SER A 1 344 ? 2.489 1.884 4.170 1.00 98.62 344 SER A N 1
ATOM 2768 C CA . SER A 1 344 ? 3.748 1.233 4.493 1.00 98.62 344 SER A CA 1
ATOM 2769 C C . SER A 1 344 ? 4.524 2.011 5.543 1.00 98.62 344 SER A C 1
ATOM 2771 O O . SER A 1 344 ? 4.475 3.240 5.577 1.00 98.62 344 SER A O 1
ATOM 2773 N N . TYR A 1 345 ? 5.255 1.284 6.380 1.00 98.00 345 TYR A N 1
ATOM 2774 C CA . TYR A 1 345 ? 6.223 1.831 7.323 1.00 98.00 345 TYR A CA 1
ATOM 2775 C C . TYR A 1 345 ? 7.520 1.027 7.232 1.00 98.00 345 TYR A C 1
ATOM 2777 O O . TYR A 1 345 ? 7.476 -0.153 6.863 1.00 98.00 345 TYR A O 1
ATOM 2785 N N . HIS A 1 346 ? 8.634 1.693 7.521 1.00 97.50 346 HIS A N 1
ATOM 2786 C CA . HIS A 1 346 ? 9.989 1.142 7.540 1.00 97.50 346 HIS A CA 1
ATOM 2787 C C . HIS A 1 346 ? 10.436 0.888 8.988 1.00 97.50 346 HIS A C 1
ATOM 2789 O O . HIS A 1 346 ? 9.845 1.441 9.921 1.00 97.50 346 HIS A O 1
ATOM 2795 N N . ASP A 1 347 ? 11.384 -0.024 9.167 1.00 95.81 347 ASP A N 1
ATOM 2796 C CA . ASP A 1 347 ? 11.971 -0.376 10.456 1.00 95.81 347 ASP A CA 1
ATOM 2797 C C . ASP A 1 347 ? 13.496 -0.434 10.346 1.00 95.81 347 ASP A C 1
ATOM 2799 O O . ASP A 1 347 ? 14.034 -1.385 9.790 1.00 95.81 347 ASP A O 1
ATOM 2803 N N . ASP A 1 348 ? 14.179 0.530 10.961 1.00 89.06 348 ASP A N 1
ATOM 2804 C CA . ASP A 1 348 ? 15.645 0.676 10.946 1.00 89.06 348 ASP A CA 1
ATOM 2805 C C . ASP A 1 348 ? 16.416 -0.547 11.487 1.00 89.06 348 ASP A C 1
ATOM 2807 O O . ASP A 1 348 ? 17.625 -0.661 11.327 1.00 89.06 348 ASP A O 1
ATOM 2811 N N . SER A 1 349 ? 15.772 -1.462 12.225 1.00 92.12 349 SER A N 1
ATOM 2812 C CA . SER A 1 349 ? 16.471 -2.658 12.718 1.00 92.12 349 SER A CA 1
ATOM 2813 C C . SER A 1 349 ? 16.540 -3.764 11.673 1.00 92.12 349 SER A C 1
ATOM 2815 O O . SER A 1 349 ? 17.417 -4.624 11.775 1.00 92.12 349 SER A O 1
ATOM 2817 N N . THR A 1 350 ? 15.564 -3.809 10.774 1.00 90.25 350 THR A N 1
ATOM 2818 C CA . THR A 1 350 ? 15.461 -4.798 9.697 1.00 90.25 350 THR A CA 1
ATOM 2819 C C . THR A 1 350 ? 15.743 -4.191 8.331 1.00 90.25 350 THR A C 1
ATOM 2821 O O . THR A 1 350 ? 15.879 -4.944 7.380 1.00 90.25 350 THR A O 1
ATOM 2824 N N . GLU A 1 351 ? 15.823 -2.860 8.257 1.00 95.25 351 GLU A N 1
ATOM 2825 C CA . GLU A 1 351 ? 15.995 -2.067 7.040 1.00 95.25 351 GLU A CA 1
ATOM 2826 C C . GLU A 1 351 ? 14.992 -2.457 5.947 1.00 95.25 351 GLU A C 1
ATOM 2828 O O . GLU A 1 351 ? 15.286 -2.583 4.762 1.00 95.25 351 GLU A O 1
ATOM 2833 N N . ASP A 1 352 ? 13.748 -2.681 6.376 1.00 97.75 352 ASP A N 1
ATOM 2834 C CA . ASP A 1 352 ? 12.713 -3.220 5.514 1.00 97.75 352 ASP A CA 1
ATOM 2835 C C . ASP A 1 352 ? 11.331 -2.608 5.794 1.00 97.75 352 ASP A C 1
ATOM 2837 O O . ASP A 1 352 ? 11.048 -2.025 6.841 1.00 97.75 352 ASP A O 1
ATOM 2841 N N . ARG A 1 353 ? 10.420 -2.736 4.822 1.00 98.25 353 ARG A N 1
ATOM 2842 C CA . ARG A 1 353 ? 9.071 -2.172 4.849 1.00 98.25 353 ARG A CA 1
ATOM 2843 C C . ARG A 1 353 ? 7.962 -3.214 4.962 1.00 98.25 353 ARG A C 1
ATOM 2845 O O . ARG A 1 353 ? 7.891 -4.207 4.230 1.00 98.25 353 ARG A O 1
ATOM 2852 N N . ARG A 1 354 ? 6.972 -2.900 5.799 1.00 98.31 354 ARG A N 1
ATOM 2853 C CA . ARG A 1 354 ? 5.675 -3.600 5.855 1.00 98.31 354 ARG A CA 1
ATOM 2854 C C . ARG A 1 354 ? 4.668 -2.953 4.919 1.00 98.31 354 ARG A C 1
ATOM 2856 O O . ARG A 1 354 ? 4.698 -1.741 4.731 1.00 98.31 354 ARG A O 1
ATOM 2863 N N . TRP A 1 355 ? 3.730 -3.737 4.397 1.00 98.56 355 TRP A N 1
ATOM 2864 C CA . TRP A 1 355 ? 2.771 -3.282 3.389 1.00 98.56 355 TRP A CA 1
ATOM 2865 C C . TRP A 1 355 ? 1.328 -3.618 3.739 1.00 98.56 355 TRP A C 1
ATOM 2867 O O . TRP A 1 355 ? 1.009 -4.754 4.087 1.00 98.56 355 TRP A O 1
ATOM 2877 N N . LYS A 1 356 ? 0.437 -2.638 3.589 1.00 98.44 356 LYS A N 1
ATOM 2878 C CA . LYS A 1 356 ? -1.015 -2.818 3.492 1.00 98.44 356 LYS A CA 1
ATOM 2879 C C . LYS A 1 356 ? -1.515 -2.224 2.190 1.00 98.44 356 LYS A C 1
ATOM 2881 O O . LYS A 1 356 ? -0.985 -1.228 1.701 1.00 98.44 356 LYS A O 1
ATOM 2886 N N . TYR A 1 357 ? -2.609 -2.777 1.689 1.00 98.50 357 TYR A N 1
ATOM 2887 C CA . TYR A 1 357 ? -3.260 -2.298 0.483 1.00 98.50 357 TYR A CA 1
ATOM 2888 C C . TYR A 1 357 ? -4.730 -1.995 0.740 1.00 98.50 357 TYR A C 1
ATOM 2890 O O . TYR A 1 357 ? -5.415 -2.717 1.467 1.00 98.50 357 TYR A O 1
ATOM 2898 N N . LYS A 1 358 ? -5.223 -0.927 0.115 1.00 95.81 358 LYS A N 1
ATOM 2899 C CA . LYS A 1 358 ? -6.644 -0.598 0.066 1.00 95.81 358 LYS A CA 1
ATOM 2900 C C . LYS A 1 358 ? -7.192 -0.976 -1.291 1.00 95.81 358 LYS A C 1
ATOM 2902 O O . LYS A 1 358 ? -6.705 -0.495 -2.315 1.00 95.81 358 LYS A O 1
ATOM 2907 N N . TYR A 1 359 ? -8.232 -1.793 -1.304 1.00 93.31 359 TYR A N 1
ATOM 2908 C CA . TYR A 1 359 ? -8.939 -2.152 -2.524 1.00 93.31 359 TYR A CA 1
ATOM 2909 C C . TYR A 1 359 ? -10.428 -1.852 -2.392 1.00 93.31 359 TYR A C 1
ATOM 2911 O O . TYR A 1 359 ? -10.975 -1.841 -1.292 1.00 93.31 359 TYR A O 1
ATOM 2919 N N . CYS A 1 360 ? -11.076 -1.602 -3.523 1.00 88.25 360 CYS A N 1
ATOM 2920 C CA . CYS A 1 360 ? -12.504 -1.319 -3.602 1.00 88.25 360 CYS A CA 1
ATOM 2921 C C . CYS A 1 360 ? -13.186 -2.262 -4.580 1.00 88.25 360 CYS A C 1
ATOM 2923 O O . CYS A 1 360 ? -12.600 -2.576 -5.616 1.00 88.25 360 CYS A O 1
ATOM 2925 N N . ALA A 1 361 ? -14.433 -2.647 -4.311 1.00 85.88 361 ALA A N 1
ATOM 2926 C CA . ALA A 1 361 ? -15.218 -3.398 -5.281 1.00 85.88 361 ALA A CA 1
ATOM 2927 C C . ALA A 1 361 ? -15.378 -2.608 -6.592 1.00 85.88 361 ALA A C 1
ATOM 2929 O O . ALA A 1 361 ? -15.750 -1.428 -6.621 1.00 85.88 361 ALA A O 1
ATOM 2930 N N . GLN A 1 362 ? -15.098 -3.295 -7.689 1.00 77.31 362 GLN A N 1
ATOM 2931 C CA . GLN A 1 362 ? -15.268 -2.841 -9.055 1.00 77.31 362 GLN A CA 1
ATOM 2932 C C . GLN A 1 362 ? -16.687 -3.182 -9.506 1.00 77.31 362 GLN A C 1
ATOM 2934 O O . GLN A 1 362 ? -17.110 -4.336 -9.430 1.00 77.31 362 GLN A O 1
ATOM 2939 N N . LYS A 1 363 ? -17.426 -2.190 -10.007 1.00 68.25 363 LYS A N 1
ATOM 2940 C CA . LYS A 1 363 ? -18.743 -2.430 -10.607 1.00 68.25 363 LYS A CA 1
ATOM 2941 C C . LYS A 1 363 ? -18.611 -2.619 -12.111 1.00 68.25 363 LYS A C 1
ATOM 2943 O O . LYS A 1 363 ? -17.683 -2.108 -12.736 1.00 68.25 363 LYS A O 1
ATOM 2948 N N . SER A 1 364 ? -19.555 -3.361 -12.684 1.00 59.25 364 SER A N 1
ATOM 2949 C CA . SER A 1 364 ? -19.629 -3.562 -14.127 1.00 59.25 364 SER A CA 1
ATOM 2950 C C . SER A 1 364 ? -19.813 -2.228 -14.851 1.00 59.25 364 SER A C 1
ATOM 2952 O O . SER A 1 364 ? -20.746 -1.475 -14.570 1.00 59.25 364 SER A O 1
ATOM 2954 N N . CYS A 1 365 ? -18.909 -1.991 -15.792 1.00 57.22 365 CYS A N 1
ATOM 2955 C CA . CYS A 1 365 ? -18.867 -0.934 -16.787 1.00 57.22 365 CYS A CA 1
ATOM 2956 C C . CYS A 1 365 ? -18.312 -1.567 -18.087 1.00 57.22 365 CYS A C 1
ATOM 2958 O O . CYS A 1 365 ? -18.524 -0.976 -19.162 1.00 57.22 365 CYS A O 1
#

pLDDT: mean 77.21, std 20.48, range [33.28, 98.69]

Foldseek 3Di:
DVVLVVLLVVLVVQLVDLVCLVVSCCSVVPVNVVVVCLVCLQCVVVPPDPPVVVVVSVVSSVVSVVSSVVSVVVVVVVPDDPDPPPDDDDDDDDDDDDDDDDDDDDDDDPPDPPVVVVVVVVVVVVVVVVVVVVVVVVVVVVVVVVVVVVVVVVVVVVVVVVVVVVVVVVVVVVVVVVVVVVVPPDDDPPDDDDDDDDDDDDPPPQDFQADQQGKRWDFADWQKAWFKWWWAADQVSLGITIGTDIDRAADGFDDKDKDDFQDDQQDKGKDFAPPQWFFGIKIWGADSVRLGITIITMITGHPQFPDDPRDDADFKDKDDFQDDQRDIGMDGADPQKTWGIKIWGADSVRSGITIMTMIGGTHDD